Protein 9IOM (pdb70)

Nearest PDB structures (foldseek):
  1oxw-assembly1_B  TM=8.206E-01  e=5.385E-18  Solanum cardiophyllum
  4pka-assembly1_X  TM=7.981E-01  e=1.999E-18  Solanum cardiophyllum
  6aun-assembly1_A  TM=7.418E-01  e=3.191E-14  Cricetulus griseus
  5fqu-assembly1_A  TM=7.420E-01  e=8.353E-13  Pseudomonas aeruginosa PAO1
  5izr-assembly3_C  TM=4.561E-01  e=2.394E-02  Homo sapiens

Structure (mmCIF, N/CA/C/O backbone):
data_9IOM
#
_entry.id   9IOM
#
_cell.length_a   89.215
_cell.length_b   89.215
_cell.length_c   81.090
_cell.angle_alpha   90.00
_cell.angle_beta   90.00
_cell.angle_gamma   120.00
#
_symmetry.space_group_name_H-M   'P 32 2 1'
#
loop_
_entity.id
_entity.type
_entity.pdbx_description
1 polymer 'cUMP-AMP-activated phospholipase'
2 water water
#
loop_
_atom_site.group_PDB
_atom_site.id
_atom_site.type_symbol
_atom_site.label_atom_id
_atom_site.label_alt_id
_atom_site.label_comp_id
_atom_site.label_asym_id
_atom_site.label_entity_id
_atom_site.label_seq_id
_atom_site.pdbx_PDB_ins_code
_atom_site.Cartn_x
_atom_site.Cartn_y
_atom_site.Cartn_z
_atom_site.occupancy
_atom_site.B_iso_or_equiv
_atom_site.auth_seq_id
_atom_site.auth_comp_id
_atom_site.auth_asym_id
_atom_site.auth_atom_id
_atom_site.pdbx_PDB_model_num
ATOM 1 N N . SER A 1 8 ? -30.623 -6.527 12.735 1.00 59.08 8 SER A N 1
ATOM 2 C CA . SER A 1 8 ? -31.282 -7.565 11.947 1.00 53.81 8 SER A CA 1
ATOM 3 C C . SER A 1 8 ? -30.386 -8.789 11.785 1.00 53.71 8 SER A C 1
ATOM 4 O O . SER A 1 8 ? -29.250 -8.801 12.250 1.00 57.35 8 SER A O 1
ATOM 7 N N . SER A 1 9 ? -30.909 -9.812 11.110 1.00 51.95 9 SER A N 1
ATOM 8 C CA . SER A 1 9 ? -30.182 -11.054 10.889 1.00 50.74 9 SER A CA 1
ATOM 9 C C . SER A 1 9 ? -29.140 -10.957 9.777 1.00 50.58 9 SER A C 1
ATOM 10 O O . SER A 1 9 ? -28.282 -11.844 9.674 1.00 48.19 9 SER A O 1
ATOM 13 N N . LEU A 1 10 ? -29.179 -9.905 8.954 1.00 45.07 10 LEU A N 1
ATOM 14 C CA . LEU A 1 10 ? -28.316 -9.800 7.775 1.00 40.07 10 LEU A CA 1
ATOM 15 C C . LEU A 1 10 ? -27.015 -9.097 8.147 1.00 40.34 10 LEU A C 1
ATOM 16 O O . LEU A 1 10 ? -26.794 -7.922 7.852 1.00 41.02 10 LEU A O 1
ATOM 21 N N . LEU A 1 11 ? -26.120 -9.849 8.782 1.00 39.42 11 LEU A N 1
ATOM 22 C CA . LEU A 1 11 ? -24.890 -9.281 9.322 1.00 42.18 11 LEU A CA 1
ATOM 23 C C . LEU A 1 11 ? -23.656 -9.571 8.479 1.00 40.77 11 LEU A C 1
ATOM 24 O O . LEU A 1 11 ? -22.552 -9.182 8.869 1.00 36.75 11 LEU A O 1
ATOM 29 N N . THR A 1 12 ? -23.799 -10.248 7.346 1.00 36.26 12 THR A N 1
ATOM 30 C CA . THR A 1 12 ? -22.628 -10.555 6.541 1.00 34.01 12 THR A CA 1
ATOM 31 C C . THR A 1 12 ? -22.092 -9.292 5.882 1.00 39.74 12 THR A C 1
ATOM 32 O O . THR A 1 12 ? -22.857 -8.443 5.416 1.00 41.53 12 THR A O 1
ATOM 36 N N . GLU A 1 13 ? -20.767 -9.167 5.863 1.00 41.25 13 GLU A N 1
ATOM 37 C CA . GLU A 1 13 ? -20.079 -8.007 5.321 1.00 46.10 13 GLU A CA 1
ATOM 38 C C . GLU A 1 13 ? -19.212 -8.440 4.152 1.00 44.90 13 GLU A C 1
ATOM 39 O O . GLU A 1 13 ? -18.613 -9.519 4.182 1.00 46.93 13 GLU A O 1
ATOM 45 N N . TYR A 1 14 ? -19.142 -7.594 3.127 1.00 43.64 14 TYR A N 1
ATOM 46 C CA . TYR A 1 14 ? -18.348 -7.862 1.937 1.00 44.67 14 TYR A CA 1
ATOM 47 C C . TYR A 1 14 ? -17.318 -6.759 1.750 1.00 46.80 14 TYR A C 1
ATOM 48 O O . TYR A 1 14 ? -17.603 -5.579 1.987 1.00 48.20 14 TYR A O 1
ATOM 57 N N . GLY A 1 15 ? -16.114 -7.154 1.340 1.00 45.37 15 GLY A N 1
ATOM 58 C CA . GLY A 1 15 ? -15.103 -6.181 1.004 1.00 44.98 15 GLY A CA 1
ATOM 59 C C . GLY A 1 15 ? -15.384 -5.509 -0.322 1.00 49.35 15 GLY A C 1
ATOM 60 O O . GLY A 1 15 ? -16.145 -6.007 -1.154 1.00 47.10 15 GLY A O 1
ATOM 61 N N . ASN A 1 16 ? -14.758 -4.354 -0.514 1.00 49.74 16 ASN A N 1
ATOM 62 C CA . ASN A 1 16 ? -14.906 -3.619 -1.756 1.00 49.82 16 ASN A CA 1
ATOM 63 C C . ASN A 1 16 ? -13.980 -4.185 -2.823 1.00 51.96 16 ASN A C 1
ATOM 64 O O . ASN A 1 16 ? -12.897 -4.699 -2.529 1.00 51.44 16 ASN A O 1
ATOM 69 N N . ASP A 1 17 ? -14.425 -4.095 -4.074 1.00 47.69 17 ASP A N 1
ATOM 70 C CA . ASP A 1 17 ? -13.615 -4.470 -5.222 1.00 45.34 17 ASP A CA 1
ATOM 71 C C . ASP A 1 17 ? -13.930 -3.507 -6.359 1.00 46.76 17 ASP A C 1
ATOM 72 O O . ASP A 1 17 ? -14.697 -2.554 -6.195 1.00 45.47 17 ASP A O 1
ATOM 77 N N . ASN A 1 18 ? -13.333 -3.759 -7.522 1.00 45.64 18 ASN A N 1
ATOM 78 C CA . ASN A 1 18 ? -13.518 -2.907 -8.686 1.00 47.83 18 ASN A CA 1
ATOM 79 C C . ASN A 1 18 ? -14.656 -3.384 -9.581 1.00 45.05 18 ASN A C 1
ATOM 80 O O . ASN A 1 18 ? -14.734 -2.975 -10.744 1.00 46.85 18 ASN A O 1
ATOM 85 N N . ILE A 1 19 ? -15.531 -4.238 -9.066 1.00 43.63 19 ILE A N 1
ATOM 86 C CA . ILE A 1 19 ? -16.650 -4.773 -9.827 1.00 40.91 19 ILE A CA 1
ATOM 87 C C . ILE A 1 19 ? -17.886 -3.945 -9.511 1.00 41.55 19 ILE A C 1
ATOM 88 O O . ILE A 1 19 ? -18.179 -3.659 -8.341 1.00 40.98 19 ILE A O 1
ATOM 93 N N . CYS A 1 20 ? -18.600 -3.547 -10.553 1.00 35.05 20 CYS A N 1
ATOM 94 C CA . CYS A 1 20 ? -19.810 -2.752 -10.427 1.00 36.65 20 CYS A CA 1
ATOM 95 C C . CYS A 1 20 ? -20.996 -3.704 -10.543 1.00 33.30 20 CYS A C 1
ATOM 96 O O . CYS A 1 20 ? -21.235 -4.292 -11.606 1.00 35.51 20 CYS A O 1
ATOM 99 N N . ARG A 1 21 ? -21.719 -3.869 -9.448 1.00 29.33 21 ARG A N 1
ATOM 100 C CA . ARG A 1 21 ? -22.831 -4.804 -9.383 1.00 29.60 21 ARG A CA 1
ATOM 101 C C . ARG A 1 21 ? -24.123 -4.015 -9.565 1.00 30.49 21 ARG A C 1
ATOM 102 O O . ARG A 1 21 ? -24.407 -3.100 -8.780 1.00 30.35 21 ARG A O 1
ATOM 110 N N . VAL A 1 22 ? -24.899 -4.370 -10.596 1.00 26.20 22 VAL A N 1
ATOM 111 C CA . VAL A 1 22 ? -26.055 -3.587 -11.048 1.00 26.41 22 VAL A CA 1
ATOM 112 C C . VAL A 1 22 ? -27.307 -4.446 -10.949 1.00 26.64 22 VAL A C 1
ATOM 113 O O . VAL A 1 22 ? -27.318 -5.594 -11.409 1.00 26.22 22 VAL A O 1
ATOM 117 N N . LEU A 1 23 ? -28.378 -3.876 -10.395 1.00 22.85 23 LEU A N 1
ATOM 118 C CA . LEU A 1 23 ? -29.659 -4.551 -10.283 1.00 21.62 23 LEU A CA 1
ATOM 119 C C . LEU A 1 23 ? -30.672 -3.757 -11.096 1.00 26.57 23 LEU A C 1
ATOM 120 O O . LEU A 1 23 ? -30.726 -2.533 -10.974 1.00 25.82 23 LEU A O 1
ATOM 125 N N . ALA A 1 24 ? -31.436 -4.440 -11.950 1.00 24.32 24 ALA A N 1
ATOM 126 C CA . ALA A 1 24 ? -32.429 -3.782 -12.804 1.00 22.83 24 ALA A CA 1
ATOM 127 C C . ALA A 1 24 ? -33.766 -4.497 -12.680 1.00 24.50 24 ALA A C 1
ATOM 128 O O . ALA A 1 24 ? -33.868 -5.698 -12.978 1.00 22.91 24 ALA A O 1
ATOM 130 N N . LEU A 1 25 ? -34.798 -3.762 -12.257 1.00 20.67 25 LEU A N 1
ATOM 131 C CA . LEU A 1 25 ? -36.095 -4.341 -11.930 1.00 21.41 25 LEU A CA 1
ATOM 132 C C . LEU A 1 25 ? -37.147 -3.847 -12.914 1.00 21.88 25 LEU A C 1
ATOM 133 O O . LEU A 1 25 ? -37.369 -2.636 -13.044 1.00 21.95 25 LEU A O 1
ATOM 138 N N . ASP A 1 26 ? -37.783 -4.785 -13.607 1.00 22.50 26 ASP A N 1
ATOM 139 C CA . ASP A 1 26 ? -38.843 -4.469 -14.555 1.00 21.84 26 ASP A CA 1
ATOM 140 C C . ASP A 1 26 ? -40.103 -4.004 -13.833 1.00 21.17 26 ASP A C 1
ATOM 141 O O . ASP A 1 26 ? -40.375 -4.384 -12.690 1.00 22.93 26 ASP A O 1
ATOM 146 N N . GLY A 1 27 ? -40.923 -3.236 -14.546 1.00 21.55 27 GLY A N 1
ATOM 147 C CA . GLY A 1 27 ? -42.269 -2.982 -14.079 1.00 21.89 27 GLY A CA 1
ATOM 148 C C . GLY A 1 27 ? -43.215 -4.127 -14.414 1.00 22.49 27 GLY A C 1
ATOM 149 O O . GLY A 1 27 ? -42.941 -4.976 -15.272 1.00 23.86 27 GLY A O 1
ATOM 150 N N . GLY A 1 28 ? -44.340 -4.176 -13.708 1.00 22.15 28 GLY A N 1
ATOM 151 C CA . GLY A 1 28 ? -45.334 -5.185 -14.044 1.00 23.04 28 GLY A CA 1
ATOM 152 C C . GLY A 1 28 ? -46.575 -5.206 -13.179 1.00 23.61 28 GLY A C 1
ATOM 153 O O . GLY A 1 28 ? -47.033 -6.273 -12.763 1.00 23.17 28 GLY A O 1
ATOM 154 N N . GLY A 1 29 ? -47.162 -4.038 -12.921 1.00 22.32 29 GLY A N 1
ATOM 155 C CA . GLY A 1 29 ? -48.351 -4.065 -12.091 1.00 21.20 29 GLY A CA 1
ATOM 156 C C . GLY A 1 29 ? -48.016 -4.596 -10.712 1.00 20.69 29 GLY A C 1
ATOM 157 O O . GLY A 1 29 ? -46.942 -4.331 -10.169 1.00 25.15 29 GLY A O 1
ATOM 158 N N . ALA A 1 30 ? -48.937 -5.380 -10.143 1.00 21.53 30 ALA A N 1
ATOM 159 C CA . ALA A 1 30 ? -48.724 -5.993 -8.839 1.00 22.34 30 ALA A CA 1
ATOM 160 C C . ALA A 1 30 ? -47.975 -7.316 -8.937 1.00 25.56 30 ALA A C 1
ATOM 161 O O . ALA A 1 30 ? -47.848 -8.026 -7.935 1.00 27.41 30 ALA A O 1
ATOM 163 N N . LYS A 1 31 ? -47.457 -7.654 -10.112 1.00 22.12 31 LYS A N 1
ATOM 164 C CA . LYS A 1 31 ? -46.833 -8.961 -10.269 1.00 23.94 31 LYS A CA 1
ATOM 165 C C . LYS A 1 31 ? -45.402 -8.978 -9.761 1.00 25.18 31 LYS A C 1
ATOM 166 O O . LYS A 1 31 ? -44.723 -10.010 -9.865 1.00 25.93 31 LYS A O 1
ATOM 172 N N . GLY A 1 32 ? -44.942 -7.876 -9.170 1.00 24.56 32 GLY A N 1
ATOM 173 C CA . GLY A 1 32 ? -43.628 -7.812 -8.550 1.00 24.13 32 GLY A CA 1
ATOM 174 C C . GLY A 1 32 ? -43.475 -8.711 -7.335 1.00 22.54 32 GLY A C 1
ATOM 175 O O . GLY A 1 32 ? -42.377 -8.768 -6.778 1.00 23.64 32 GLY A O 1
ATOM 176 N N . PHE A 1 33 ? -44.547 -9.382 -6.901 1.00 24.80 33 PHE A N 1
ATOM 177 C CA . PHE A 1 33 ? -44.394 -10.468 -5.938 1.00 25.67 33 PHE A CA 1
ATOM 178 C C . PHE A 1 33 ? -43.404 -11.503 -6.457 1.00 24.16 33 PHE A C 1
ATOM 179 O O . PHE A 1 33 ? -42.606 -12.054 -5.688 1.00 23.71 33 PHE A O 1
ATOM 187 N N . TYR A 1 34 ? -43.411 -11.747 -7.770 1.00 23.48 34 TYR A N 1
ATOM 188 C CA . TYR A 1 34 ? -42.370 -12.596 -8.360 1.00 24.31 34 TYR A CA 1
ATOM 189 C C . TYR A 1 34 ? -40.985 -11.998 -8.133 1.00 24.12 34 TYR A C 1
ATOM 190 O O . TYR A 1 34 ? -40.069 -12.672 -7.641 1.00 23.56 34 TYR A O 1
ATOM 199 N N . THR A 1 35 ? -40.813 -10.717 -8.478 1.00 21.03 35 THR A N 1
ATOM 200 C CA . THR A 1 35 ? -39.548 -10.035 -8.275 1.00 20.73 35 THR A CA 1
ATOM 201 C C . THR A 1 35 ? -39.088 -10.177 -6.834 1.00 23.83 35 THR A C 1
ATOM 202 O O . THR A 1 35 ? -37.913 -10.448 -6.569 1.00 22.95 35 THR A O 1
ATOM 206 N N . LEU A 1 36 ? -40.017 -10.007 -5.894 1.00 22.53 36 LEU A N 1
ATOM 207 C CA . LEU A 1 36 ? -39.659 -10.046 -4.481 1.00 23.77 36 LEU A CA 1
ATOM 208 C C . LEU A 1 36 ? -39.232 -11.442 -4.056 1.00 22.90 36 LEU A C 1
ATOM 209 O O . LEU A 1 36 ? -38.366 -11.575 -3.188 1.00 25.13 36 LEU A O 1
ATOM 214 N N . GLY A 1 37 ? -39.817 -12.471 -4.666 1.00 23.52 37 GLY A N 1
ATOM 215 C CA . GLY A 1 37 ? -39.390 -13.839 -4.381 1.00 26.35 37 GLY A CA 1
ATOM 216 C C . GLY A 1 37 ? -37.960 -14.106 -4.812 1.00 25.78 37 GLY A C 1
ATOM 217 O O . GLY A 1 37 ? -37.182 -14.736 -4.082 1.00 25.75 37 GLY A O 1
ATOM 218 N N . VAL A 1 38 ? -37.581 -13.609 -5.994 1.00 23.61 38 VAL A N 1
ATOM 219 C CA . VAL A 1 38 ? -36.190 -13.680 -6.433 1.00 23.31 38 VAL A CA 1
ATOM 220 C C . VAL A 1 38 ? -35.288 -12.884 -5.498 1.00 25.81 38 VAL A C 1
ATOM 221 O O . VAL A 1 38 ? -34.204 -13.334 -5.106 1.00 24.77 38 VAL A O 1
ATOM 225 N N . LEU A 1 39 ? -35.700 -11.662 -5.161 1.00 22.71 39 LEU A N 1
ATOM 226 C CA . LEU A 1 39 ? -34.838 -10.801 -4.367 1.00 23.04 39 LEU A CA 1
ATOM 227 C C . LEU A 1 39 ? -34.646 -11.334 -2.953 1.00 21.27 39 LEU A C 1
ATOM 228 O O . LEU A 1 39 ? -33.560 -11.172 -2.381 1.00 26.91 39 LEU A O 1
ATOM 233 N N . LYS A 1 40 ? -35.686 -11.947 -2.380 1.00 23.95 40 LYS A N 1
ATOM 234 C CA . LYS A 1 40 ? -35.576 -12.499 -1.031 1.00 23.82 40 LYS A CA 1
ATOM 235 C C . LYS A 1 40 ? -34.505 -13.586 -0.988 1.00 27.21 40 LYS A C 1
ATOM 236 O O . LYS A 1 40 ? -33.691 -13.637 -0.057 1.00 28.31 40 LYS A O 1
ATOM 242 N N . GLU A 1 41 ? -34.439 -14.418 -2.028 1.00 27.51 41 GLU A N 1
ATOM 243 C CA . GLU A 1 41 ? -33.407 -15.453 -2.074 1.00 27.75 41 GLU A CA 1
ATOM 244 C C . GLU A 1 41 ? -32.011 -14.877 -2.299 1.00 27.41 41 GLU A C 1
ATOM 245 O O . GLU A 1 41 ? -31.027 -15.404 -1.757 1.00 28.49 41 GLU A O 1
ATOM 251 N N . ILE A 1 42 ? -31.884 -13.814 -3.100 1.00 25.85 42 ILE A N 1
ATOM 252 C CA . ILE A 1 42 ? -30.580 -13.198 -3.296 1.00 24.43 42 ILE A CA 1
ATOM 253 C C . ILE A 1 42 ? -30.098 -12.568 -1.998 1.00 27.14 42 ILE A C 1
ATOM 254 O O . ILE A 1 42 ? -28.923 -12.682 -1.631 1.00 28.05 42 ILE A O 1
ATOM 259 N N . GLU A 1 43 ? -31.004 -11.897 -1.286 1.00 25.50 43 GLU A N 1
ATOM 260 C CA . GLU A 1 43 ? -30.653 -11.291 -0.007 1.00 26.36 43 GLU A CA 1
ATOM 261 C C . GLU A 1 43 ? -30.201 -12.350 0.990 1.00 29.29 43 GLU A C 1
ATOM 262 O O . GLU A 1 43 ? -29.159 -12.203 1.635 1.00 30.43 43 GLU A O 1
ATOM 268 N N . ALA A 1 44 ? -30.980 -13.430 1.121 1.00 30.77 44 ALA A N 1
ATOM 269 C CA . ALA A 1 44 ? -30.649 -14.487 2.076 1.00 30.01 44 ALA A CA 1
ATOM 270 C C . ALA A 1 44 ? -29.372 -15.208 1.678 1.00 33.89 44 ALA A C 1
ATOM 271 O O . ALA A 1 44 ? -28.566 -15.579 2.543 1.00 31.45 44 ALA A O 1
ATOM 273 N N . MET A 1 45 ? -29.157 -15.399 0.374 1.00 30.74 45 MET A N 1
ATOM 274 C CA . MET A 1 45 ? -27.888 -15.950 -0.084 1.00 31.70 45 MET A CA 1
ATOM 275 C C . MET A 1 45 ? -26.718 -15.088 0.374 1.00 37.51 45 MET A C 1
ATOM 276 O O . MET A 1 45 ? -25.711 -15.606 0.870 1.00 36.65 45 MET A O 1
ATOM 281 N N . LEU A 1 46 ? -26.845 -13.760 0.244 1.00 32.53 46 LEU A N 1
ATOM 282 C CA . LEU A 1 46 ? -25.729 -12.867 0.534 1.00 33.76 46 LEU A CA 1
ATOM 283 C C . LEU A 1 46 ? -25.554 -12.624 2.027 1.00 30.64 46 LEU A C 1
ATOM 284 O O . LEU A 1 46 ? -24.437 -12.350 2.478 1.00 34.15 46 LEU A O 1
ATOM 289 N N . GLY A 1 47 ? -26.641 -12.675 2.788 1.00 31.88 47 GLY A N 1
ATOM 290 C CA . GLY A 1 47 ? -26.583 -12.374 4.204 1.00 32.87 47 GLY A CA 1
ATOM 291 C C . GLY A 1 47 ? -26.445 -10.898 4.538 1.00 36.20 47 GLY A C 1
ATOM 292 O O . GLY 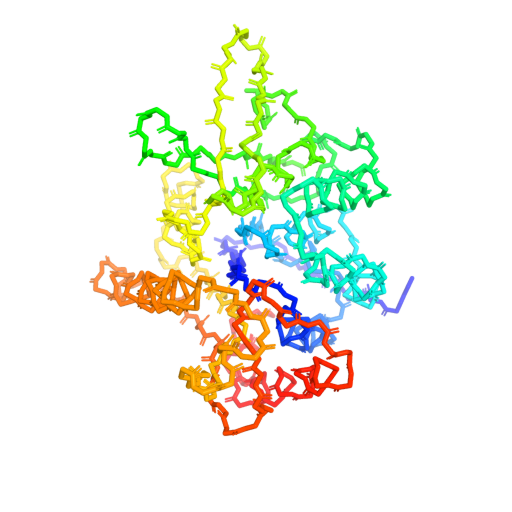A 1 47 ? -26.094 -10.559 5.678 1.00 34.45 47 GLY A O 1
ATOM 293 N N . CYS A 1 48 ? -26.738 -10.000 3.601 1.00 31.40 48 CYS A N 1
ATOM 294 C CA . CYS A 1 48 ? -26.693 -8.568 3.859 1.00 32.19 48 CYS A CA 1
ATOM 295 C C . CYS A 1 48 ? -27.836 -7.894 3.121 1.00 34.07 48 CYS A C 1
ATOM 296 O O . CYS A 1 48 ? -28.350 -8.436 2.136 1.00 29.87 48 CYS A O 1
ATOM 299 N N . PRO A 1 49 ? -28.271 -6.715 3.579 1.00 31.70 49 PRO A N 1
ATOM 300 C CA . PRO A 1 49 ? -29.224 -5.926 2.775 1.00 31.16 49 PRO A CA 1
ATOM 301 C C . PRO A 1 49 ? -28.664 -5.667 1.387 1.00 26.55 49 PRO A C 1
ATOM 302 O O . PRO A 1 49 ? -27.457 -5.515 1.206 1.00 28.38 49 PRO A O 1
ATOM 306 N N . LEU A 1 50 ? -29.560 -5.613 0.394 1.00 30.74 50 LEU A N 1
ATOM 307 C CA . LEU A 1 50 ? -29.094 -5.552 -0.987 1.00 30.72 50 LEU A CA 1
ATOM 308 C C . LEU A 1 50 ? -28.257 -4.305 -1.259 1.00 27.65 50 LEU A C 1
ATOM 309 O O . LEU A 1 50 ? -27.334 -4.346 -2.082 1.00 27.68 50 LEU A O 1
ATOM 314 N N . TYR A 1 51 ? -28.532 -3.188 -0.568 1.00 29.21 51 TYR A N 1
ATOM 315 C CA . TYR A 1 51 ? -27.720 -1.999 -0.796 1.00 28.57 51 TYR A CA 1
ATOM 316 C C . TYR A 1 51 ? -26.269 -2.182 -0.358 1.00 29.91 51 TYR A C 1
ATOM 317 O O . TYR A 1 51 ? -25.403 -1.405 -0.781 1.00 32.16 51 TYR A O 1
ATOM 326 N N . LYS A 1 52 ? -25.976 -3.193 0.458 1.00 32.20 52 LYS A N 1
ATOM 327 C CA . LYS A 1 52 ? -24.597 -3.408 0.873 1.00 31.84 52 LYS A CA 1
ATOM 328 C C . LYS A 1 52 ? -23.789 -4.203 -0.147 1.00 36.60 52 LYS A C 1
ATOM 329 O O . LYS A 1 52 ? -22.559 -4.268 -0.021 1.00 37.24 52 LYS A O 1
ATOM 335 N N . ARG A 1 53 ? -24.437 -4.787 -1.160 1.00 30.03 53 ARG A N 1
ATOM 336 C CA . ARG A 1 53 ? -23.734 -5.536 -2.195 1.00 30.99 53 ARG A CA 1
ATOM 337 C C . ARG A 1 53 ? -23.846 -4.906 -3.573 1.00 31.44 53 ARG A C 1
ATOM 338 O O . ARG A 1 53 ? -22.884 -4.949 -4.342 1.00 30.51 53 ARG A O 1
ATOM 346 N N . PHE A 1 54 ? -24.987 -4.311 -3.909 1.00 28.75 54 PHE A N 1
ATOM 347 C CA . PHE A 1 54 ? -25.159 -3.704 -5.221 1.00 30.13 54 PHE A CA 1
ATOM 348 C C . PHE A 1 54 ? -24.759 -2.239 -5.196 1.00 30.26 54 PHE A C 1
ATOM 349 O O . PHE A 1 54 ? -25.054 -1.518 -4.237 1.00 31.04 54 PHE A O 1
ATOM 357 N N . ASP A 1 55 ? -24.096 -1.805 -6.271 1.00 27.83 55 ASP A N 1
ATOM 358 C CA . ASP A 1 55 ? -23.707 -0.409 -6.428 1.00 30.42 55 ASP A CA 1
ATOM 359 C C . ASP A 1 55 ? -24.842 0.448 -6.970 1.00 32.06 55 ASP A C 1
ATOM 360 O O . ASP A 1 55 ? -24.905 1.647 -6.680 1.00 31.86 55 ASP A O 1
ATOM 365 N N . LEU A 1 56 ? -25.732 -0.149 -7.757 1.00 28.10 56 LEU A N 1
ATOM 366 C CA . LEU A 1 56 ? -26.685 0.602 -8.564 1.00 27.58 56 LEU A CA 1
ATOM 367 C C . LEU A 1 56 ? -27.949 -0.229 -8.723 1.00 28.60 56 LEU A C 1
ATOM 368 O O . LEU A 1 56 ? -27.860 -1.431 -9.001 1.00 28.43 56 LEU A O 1
ATOM 373 N N . VAL A 1 57 ? -29.120 0.395 -8.536 1.00 26.78 57 VAL A N 1
ATOM 374 C CA . VAL A 1 57 ? -30.392 -0.258 -8.831 1.00 23.47 57 VAL A CA 1
ATOM 375 C C . VAL A 1 57 ? -31.227 0.669 -9.712 1.00 25.85 57 VAL A C 1
ATOM 376 O O . VAL A 1 57 ? -31.341 1.867 -9.435 1.00 26.36 57 VAL A O 1
ATOM 380 N N . PHE A 1 58 ? -31.766 0.119 -10.793 1.00 22.03 58 PHE A N 1
ATOM 381 C CA . PHE A 1 58 ? -32.732 0.805 -11.645 1.00 23.56 58 PHE A CA 1
ATOM 382 C C . PHE A 1 58 ? -34.081 0.114 -11.526 1.00 22.89 58 PHE A C 1
ATOM 383 O O . PHE A 1 58 ? -34.160 -1.110 -11.378 1.00 25.20 58 PHE A O 1
ATOM 391 N N . GLY A 1 59 ? -35.152 0.893 -11.624 1.00 21.71 59 GLY A N 1
ATOM 392 C CA . GLY A 1 59 ? -36.483 0.323 -11.631 1.00 21.43 59 GLY A CA 1
ATOM 393 C C . GLY A 1 59 ? -37.411 1.192 -12.442 1.00 23.00 59 GLY A C 1
ATOM 394 O O . GLY A 1 59 ? -37.184 2.396 -12.594 1.00 23.59 59 GLY A O 1
ATOM 395 N N . THR A 1 60 ? -38.446 0.563 -12.990 1.00 21.23 60 THR A N 1
ATOM 396 C CA . THR A 1 60 ? -39.478 1.226 -13.775 1.00 21.45 60 THR A CA 1
ATOM 397 C C . THR A 1 60 ? -40.857 0.832 -13.263 1.00 22.13 60 THR A C 1
ATOM 398 O O . THR A 1 60 ? -41.110 -0.340 -12.973 1.00 21.22 60 THR A O 1
ATOM 402 N N . SER A 1 61 ? -41.759 1.814 -13.174 1.00 20.85 61 SER A N 1
ATOM 403 C CA . SER A 1 61 ? -43.161 1.589 -12.763 1.00 20.68 61 SER A CA 1
ATOM 404 C C . SER A 1 61 ? -43.135 0.879 -11.410 1.00 22.13 61 SER A C 1
ATOM 405 O O . SER A 1 61 ? -42.406 1.319 -10.515 1.00 23.75 61 SER A O 1
ATOM 408 N N . THR A 1 62 ? -43.883 -0.207 -11.211 1.00 22.33 62 THR A N 1
ATOM 409 C CA . THR A 1 62 ? -43.911 -0.775 -9.862 1.00 21.61 62 THR A CA 1
ATOM 410 C C . THR A 1 62 ? -42.567 -1.385 -9.476 1.00 22.52 62 THR A C 1
ATOM 411 O O . THR A 1 62 ? -42.269 -1.501 -8.277 1.00 22.77 62 THR A O 1
ATOM 415 N N . GLY A 1 63 ? -41.711 -1.683 -10.453 1.00 20.26 63 GLY A N 1
ATOM 416 C CA . GLY A 1 63 ? -40.331 -2.017 -10.130 1.00 21.14 63 GLY A CA 1
ATOM 417 C C . GLY A 1 63 ? -39.548 -0.864 -9.523 1.00 21.97 63 GLY A C 1
ATOM 418 O O . GLY A 1 63 ? -38.562 -1.101 -8.813 1.00 22.77 63 GLY A O 1
ATOM 419 N N . ALA A 1 64 ? -39.962 0.386 -9.803 1.00 21.56 64 ALA A N 1
ATOM 420 C CA . ALA A 1 64 ? -39.342 1.557 -9.188 1.00 22.71 64 ALA A CA 1
ATOM 421 C C . ALA A 1 64 ? -39.690 1.661 -7.709 1.00 21.95 64 ALA A C 1
ATOM 422 O O . ALA A 1 64 ? -38.902 2.214 -6.925 1.00 23.20 64 ALA A O 1
ATOM 424 N N . ILE A 1 65 ? -40.860 1.157 -7.317 1.00 22.10 65 ILE A N 1
ATOM 425 C CA . ILE A 1 65 ? -41.208 1.086 -5.895 1.00 22.87 65 ILE A CA 1
ATOM 426 C C . ILE A 1 65 ? -40.187 0.227 -5.169 1.00 24.88 65 ILE A C 1
ATOM 427 O O . ILE A 1 65 ? -39.626 0.611 -4.132 1.00 24.64 65 ILE A O 1
ATOM 432 N N . ILE A 1 66 ? -39.919 -0.952 -5.723 1.00 23.43 66 ILE A N 1
ATOM 433 C CA . ILE A 1 66 ? -38.963 -1.865 -5.104 1.00 22.17 66 ILE A CA 1
ATOM 434 C C . ILE A 1 66 ? -37.555 -1.289 -5.144 1.00 21.92 66 ILE A C 1
ATOM 435 O O . ILE A 1 66 ? -36.823 -1.337 -4.149 1.00 23.98 66 ILE A O 1
ATOM 440 N N . ALA A 1 67 ? -37.138 -0.758 -6.299 1.00 21.70 67 ALA A N 1
ATOM 441 C CA . ALA A 1 67 ? -35.809 -0.174 -6.416 1.00 22.78 67 ALA A CA 1
ATOM 442 C C . ALA A 1 67 ? -35.590 0.922 -5.373 1.00 24.47 67 ALA A C 1
ATOM 443 O O . ALA A 1 67 ? -34.533 0.984 -4.734 1.00 23.32 67 ALA A O 1
ATOM 445 N N . ALA A 1 68 ? -36.577 1.811 -5.214 1.00 23.24 68 ALA A N 1
ATOM 446 C CA . ALA A 1 68 ? -36.411 2.923 -4.284 1.00 24.39 68 ALA A CA 1
ATOM 447 C C . ALA A 1 68 ? -36.261 2.425 -2.854 1.00 23.78 68 ALA A C 1
ATOM 448 O O . ALA A 1 68 ? -35.420 2.935 -2.098 1.00 26.33 68 ALA A O 1
ATOM 450 N N . LEU A 1 69 ? -37.075 1.440 -2.462 1.00 24.30 69 LEU A N 1
ATOM 451 C CA . LEU A 1 69 ? -36.985 0.913 -1.107 1.00 25.40 69 LEU A CA 1
ATOM 452 C C . LEU A 1 69 ? -35.653 0.211 -0.890 1.00 27.42 69 LEU A C 1
ATOM 453 O O . LEU A 1 69 ? -35.033 0.362 0.173 1.00 26.79 69 LEU A O 1
ATOM 458 N N . ILE A 1 70 ? -35.159 -0.508 -1.907 1.00 26.44 70 ILE A N 1
ATOM 459 C CA . ILE A 1 70 ? -33.829 -1.104 -1.800 1.00 25.94 70 ILE A CA 1
ATOM 460 C C . ILE A 1 70 ? -32.785 -0.027 -1.553 1.00 29.34 70 ILE A C 1
ATOM 461 O O . ILE A 1 70 ? -31.922 -0.163 -0.674 1.00 28.25 70 ILE A O 1
ATOM 466 N N . ALA A 1 71 ? -32.851 1.068 -2.321 1.00 24.33 71 ALA A N 1
ATOM 467 C CA . ALA A 1 71 ? -31.820 2.095 -2.235 1.00 24.83 71 ALA A CA 1
ATOM 468 C C . ALA A 1 71 ? -31.911 2.885 -0.937 1.00 25.77 71 ALA A C 1
ATOM 469 O O . ALA A 1 71 ? -30.911 3.474 -0.518 1.00 30.25 71 ALA A O 1
ATOM 471 N N . LEU A 1 72 ? -33.076 2.905 -0.303 1.00 25.47 72 LEU A N 1
ATOM 472 C CA . LEU A 1 72 ? -33.223 3.514 1.013 1.00 27.75 72 LEU A CA 1
ATOM 473 C C . LEU A 1 72 ? -32.784 2.581 2.135 1.00 32.21 72 LEU A C 1
ATOM 474 O O . LEU A 1 72 ? -32.834 2.980 3.304 1.00 33.63 72 LEU A O 1
ATOM 479 N N . GLY A 1 73 ? -32.367 1.353 1.814 1.00 29.04 73 GLY A N 1
ATOM 480 C CA . GLY A 1 73 ? -31.832 0.427 2.798 1.00 28.23 73 GLY A CA 1
ATOM 481 C C . GLY A 1 73 ? -32.789 -0.600 3.370 1.00 31.78 73 GLY A C 1
ATOM 482 O O . GLY A 1 73 ? -32.441 -1.251 4.361 1.00 33.14 73 GLY A O 1
ATOM 483 N N . TYR A 1 74 ? -33.973 -0.774 2.786 1.00 27.03 74 TYR A N 1
ATOM 484 C CA . TYR A 1 74 ? -34.940 -1.737 3.295 1.00 27.90 74 TYR A CA 1
ATOM 485 C C . TYR A 1 74 ? -34.519 -3.176 3.002 1.00 29.15 74 TYR A C 1
ATOM 486 O O . TYR A 1 74 ? -33.859 -3.466 1.999 1.00 30.09 74 TYR A O 1
ATOM 495 N N . GLU A 1 75 ? -34.918 -4.082 3.889 1.00 30.49 75 GLU A N 1
ATOM 496 C CA . GLU A 1 75 ? -34.769 -5.510 3.649 1.00 31.72 75 GLU A CA 1
ATOM 497 C C . GLU A 1 75 ? -36.003 -6.042 2.923 1.00 28.98 75 GLU A C 1
ATOM 498 O O . GLU A 1 75 ? -37.091 -5.471 2.993 1.00 26.09 75 GLU A O 1
ATOM 504 N N . VAL A 1 76 ? -35.821 -7.153 2.202 1.00 28.97 76 VAL A N 1
ATOM 505 C CA . VAL A 1 76 ? -36.848 -7.576 1.255 1.00 25.62 76 VAL A CA 1
ATOM 506 C C . VAL A 1 76 ? -38.160 -7.926 1.954 1.00 26.44 76 VAL A C 1
ATOM 507 O O . VAL A 1 76 ? -39.241 -7.667 1.416 1.00 27.77 76 VAL A O 1
ATOM 511 N N . ASP A 1 77 ? -38.104 -8.505 3.161 1.00 28.38 77 ASP A N 1
ATOM 512 C CA . ASP A 1 77 ? -39.347 -8.779 3.875 1.00 30.35 77 ASP A CA 1
ATOM 513 C C . ASP A 1 77 ? -40.097 -7.490 4.189 1.00 27.10 77 ASP A C 1
ATOM 514 O O . ASP A 1 77 ? -41.333 -7.462 4.156 1.00 28.77 77 ASP A O 1
ATOM 519 N N . GLN A 1 78 ? -39.366 -6.418 4.492 1.00 29.67 78 GLN A N 1
ATOM 520 C CA . GLN A 1 78 ? -40.005 -5.126 4.742 1.00 29.55 78 GLN A CA 1
ATOM 521 C C . GLN A 1 78 ? -40.621 -4.569 3.470 1.00 29.43 78 GLN A C 1
ATOM 522 O O . GLN A 1 78 ? -41.741 -4.043 3.489 1.00 29.13 78 GLN A O 1
ATOM 528 N N . ILE A 1 79 ? -39.889 -4.666 2.357 1.00 27.05 79 ILE A N 1
ATOM 529 C CA . ILE A 1 79 ? -40.430 -4.252 1.066 1.00 27.39 79 ILE A CA 1
ATOM 530 C C . ILE A 1 79 ? -41.694 -5.039 0.741 1.00 27.57 79 ILE A C 1
ATOM 531 O O . ILE A 1 79 ? -42.691 -4.474 0.279 1.00 27.34 79 ILE A O 1
ATOM 536 N N . HIS A 1 80 ? -41.670 -6.362 0.969 1.00 25.64 80 HIS A N 1
ATOM 537 C CA . HIS A 1 80 ? -42.843 -7.185 0.703 1.00 26.43 80 HIS A CA 1
ATOM 538 C C . HIS A 1 80 ? -44.055 -6.708 1.493 1.00 29.92 80 HIS A C 1
ATOM 539 O O . HIS A 1 80 ? -45.173 -6.677 0.969 1.00 26.54 80 HIS A O 1
ATOM 546 N N . ALA A 1 81 ? -43.858 -6.353 2.767 1.00 28.44 81 ALA A N 1
ATOM 547 C CA . ALA A 1 81 ? -44.980 -5.877 3.568 1.00 28.30 81 ALA A CA 1
ATOM 548 C C . ALA A 1 81 ? -45.553 -4.593 2.988 1.00 26.79 81 ALA A C 1
ATOM 549 O O . ALA A 1 81 ? -46.776 -4.454 2.854 1.00 31.73 81 ALA A O 1
ATOM 551 N N . LEU A 1 82 ? -44.680 -3.660 2.602 1.00 26.40 82 LEU A N 1
ATOM 552 C CA . LEU A 1 82 ? -45.143 -2.406 2.012 1.00 27.16 82 LEU A CA 1
ATOM 553 C C . LEU A 1 82 ? -45.817 -2.646 0.673 1.00 28.89 82 LEU A C 1
ATOM 554 O O . LEU A 1 82 ? -46.874 -2.072 0.382 1.00 27.55 82 LEU A O 1
ATOM 559 N N . TYR A 1 83 ? -45.229 -3.514 -0.148 1.00 26.40 83 TYR A N 1
ATOM 560 C CA . TYR A 1 83 ? -45.803 -3.820 -1.455 1.00 24.86 83 TYR A CA 1
ATOM 561 C C . TYR A 1 83 ? -47.192 -4.440 -1.314 1.00 27.48 83 TYR A C 1
ATOM 562 O O . TYR A 1 83 ? -48.137 -4.030 -1.993 1.00 27.84 83 TYR A O 1
ATOM 571 N N . THR A 1 84 ? -47.340 -5.418 -0.409 1.00 27.22 84 THR A N 1
ATOM 572 C CA . THR A 1 84 ? -48.630 -6.076 -0.220 1.00 29.63 84 THR A CA 1
ATOM 573 C C . THR A 1 84 ? -49.702 -5.092 0.232 1.00 31.28 84 THR A C 1
ATOM 574 O O . THR A 1 84 ? -50.868 -5.206 -0.173 1.00 29.46 84 THR A O 1
ATOM 578 N N . GLU A 1 85 ? -49.337 -4.135 1.085 1.00 30.29 85 GLU A N 1
ATOM 579 C CA . GLU A 1 85 ? -50.367 -3.262 1.635 1.00 32.50 85 GLU A CA 1
ATOM 580 C C . GLU A 1 85 ? -50.727 -2.095 0.724 1.00 34.20 85 GLU A C 1
ATOM 581 O O . GLU A 1 85 ? -51.698 -1.394 1.017 1.00 34.71 85 GLU A O 1
ATOM 587 N N . HIS A 1 86 ? -50.013 -1.885 -0.381 1.00 30.62 86 HIS A N 1
ATOM 588 C CA . HIS A 1 86 ? -50.316 -0.704 -1.188 1.00 28.63 86 HIS A CA 1
ATOM 589 C C . HIS A 1 86 ? -50.517 -0.997 -2.664 1.00 28.66 86 HIS A C 1
ATOM 590 O O . HIS A 1 86 ? -51.373 -0.379 -3.291 1.00 29.23 86 HIS A O 1
ATOM 597 N N . VAL A 1 87 ? -49.740 -1.904 -3.245 1.00 28.37 87 VAL A N 1
ATOM 598 C CA . VAL A 1 87 ? -49.747 -2.032 -4.701 1.00 26.46 87 VAL A CA 1
ATOM 599 C C . VAL A 1 87 ? -51.020 -2.726 -5.194 1.00 26.01 87 VAL A C 1
ATOM 600 O O . VAL A 1 87 ? -51.651 -2.223 -6.136 1.00 25.23 87 VAL A O 1
ATOM 604 N N . PRO A 1 88 ? -51.455 -3.861 -4.623 1.00 26.41 88 PRO A N 1
ATOM 605 C CA . PRO A 1 88 ? -52.723 -4.442 -5.091 1.00 27.53 88 PRO A CA 1
ATOM 606 C C . PRO A 1 88 ? -53.898 -3.480 -5.000 1.00 28.48 88 PRO A C 1
ATOM 607 O O . PRO A 1 88 ? -54.770 -3.502 -5.876 1.00 27.63 88 PRO A O 1
ATOM 611 N N . ARG A 1 89 ? -53.938 -2.610 -3.986 1.00 29.29 89 ARG A N 1
ATOM 612 C CA . ARG A 1 89 ? -55.042 -1.657 -3.899 1.00 30.86 89 ARG A CA 1
ATOM 613 C C . ARG A 1 89 ? -55.053 -0.713 -5.095 1.00 28.90 89 ARG A C 1
ATOM 614 O O . ARG A 1 89 ? -56.122 -0.386 -5.628 1.00 31.39 89 ARG A O 1
ATOM 622 N N . VAL A 1 90 ? -53.874 -0.272 -5.542 1.00 27.76 90 VAL A N 1
ATOM 623 C CA . VAL A 1 90 ? -53.814 0.565 -6.743 1.00 29.43 90 VAL A CA 1
ATOM 624 C C . VAL A 1 90 ? -54.398 -0.181 -7.932 1.00 29.74 90 VAL A C 1
ATOM 625 O O . VAL A 1 90 ? -55.290 0.318 -8.629 1.00 27.38 90 VAL A O 1
ATOM 629 N N . MET A 1 91 ? -53.922 -1.406 -8.166 1.00 26.70 91 MET A N 1
ATOM 630 C CA . MET A 1 91 ? -54.375 -2.136 -9.340 1.00 27.19 91 MET A CA 1
ATOM 631 C C . MET A 1 91 ? -55.849 -2.517 -9.253 1.00 25.30 91 MET A C 1
ATOM 632 O O . MET A 1 91 ? -56.476 -2.725 -10.293 1.00 27.69 91 MET A O 1
ATOM 637 N N . SER A 1 92 ? -56.424 -2.568 -8.041 1.00 26.69 92 SER A N 1
ATOM 638 C CA . SER A 1 92 ? -57.840 -2.877 -7.881 1.00 28.64 92 SER A CA 1
ATOM 639 C C . SER A 1 92 ? -58.744 -1.726 -8.325 1.00 27.19 92 SER A C 1
ATOM 640 O O . SER A 1 92 ? -59.942 -1.942 -8.544 1.00 28.69 92 SER A O 1
ATOM 643 N N . SER A 1 93 ? -58.194 -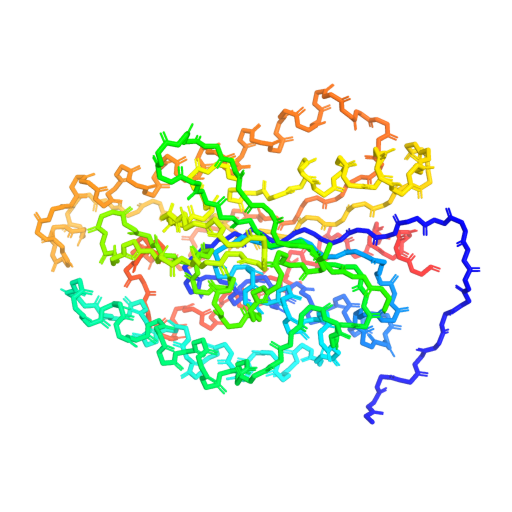0.526 -8.481 1.00 27.96 93 SER A N 1
ATOM 644 C CA . SER A 1 93 ? -58.982 0.629 -8.898 1.00 28.63 93 SER A CA 1
ATOM 645 C C . SER A 1 93 ? -59.528 0.441 -10.309 1.00 31.03 93 SER A C 1
ATOM 646 O O . SER A 1 93 ? -58.893 -0.172 -11.175 1.00 29.77 93 SER A O 1
ATOM 649 N N . ARG A 1 94 ? -60.721 0.997 -10.548 1.00 29.91 94 ARG A N 1
ATOM 650 C CA . ARG A 1 94 ? -61.375 0.838 -11.842 1.00 31.88 94 ARG A CA 1
ATOM 651 C C . ARG A 1 94 ? -61.839 2.166 -12.430 1.00 33.13 94 ARG A C 1
ATOM 652 O O . ARG A 1 94 ? -62.747 2.183 -13.266 1.00 35.95 94 ARG A O 1
ATOM 660 N N . SER A 1 95 ? -61.219 3.268 -12.032 1.00 32.33 95 SER A N 1
ATOM 661 C CA . SER A 1 95 ? -61.501 4.563 -12.624 1.00 32.42 95 SER A CA 1
ATOM 662 C C . SER A 1 95 ? -60.207 5.359 -12.636 1.00 31.58 95 SER A C 1
ATOM 663 O O . SER A 1 95 ? -59.303 5.101 -11.837 1.00 31.90 95 SER A O 1
ATOM 666 N N . ALA A 1 96 ? -60.109 6.317 -13.564 1.00 34.34 96 ALA A N 1
ATOM 667 C CA . ALA A 1 96 ? -58.919 7.164 -13.609 1.00 34.29 96 ALA A CA 1
ATOM 668 C C . ALA A 1 96 ? -58.748 7.940 -12.310 1.00 34.68 96 ALA A C 1
ATOM 669 O O . ALA A 1 96 ? -57.635 8.043 -11.783 1.00 31.39 96 ALA A O 1
ATOM 671 N N . ALA A 1 97 ? -59.841 8.469 -11.761 1.00 34.25 97 ALA A N 1
ATOM 672 C CA . ALA A 1 97 ? -59.753 9.179 -10.491 1.00 32.96 97 ALA A CA 1
ATOM 673 C C . ALA A 1 97 ? -59.281 8.252 -9.379 1.00 31.07 97 ALA A C 1
ATOM 674 O O . ALA A 1 97 ? -58.405 8.613 -8.585 1.00 33.09 97 ALA A O 1
ATOM 676 N N . ALA A 1 98 ? -59.838 7.038 -9.318 1.00 30.42 98 ALA A N 1
ATOM 677 C CA . ALA A 1 98 ? -59.482 6.131 -8.232 1.00 29.33 98 ALA A CA 1
ATOM 678 C C . ALA A 1 98 ? -58.044 5.647 -8.376 1.00 26.80 98 ALA A C 1
ATOM 679 O O . ALA A 1 98 ? -57.294 5.618 -7.392 1.00 27.74 98 ALA A O 1
ATOM 681 N N . ARG A 1 99 ? -57.646 5.277 -9.594 1.00 28.76 99 ARG A N 1
ATOM 682 C CA . ARG A 1 99 ? -56.266 4.853 -9.838 1.00 25.12 99 ARG A CA 1
ATOM 683 C C . ARG A 1 99 ? -55.282 5.946 -9.459 1.00 26.67 99 ARG A C 1
ATOM 684 O O . ARG A 1 99 ? -54.273 5.690 -8.792 1.00 26.17 99 ARG A O 1
ATOM 692 N N . THR A 1 100 ? -55.560 7.181 -9.890 1.00 24.61 100 THR A N 1
ATOM 693 C CA . THR A 1 100 ? -54.638 8.280 -9.647 1.00 26.72 100 THR A CA 1
ATOM 694 C C . THR A 1 100 ? -54.521 8.585 -8.158 1.00 25.94 100 THR A C 1
ATOM 695 O O . THR A 1 100 ? -53.416 8.783 -7.648 1.00 26.09 100 THR A O 1
ATOM 699 N N . MET A 1 101 ? -55.642 8.589 -7.432 1.00 29.41 101 MET A N 1
ATOM 700 C CA . MET A 1 101 ? -55.568 8.875 -6.001 1.00 27.40 101 MET A CA 1
ATOM 701 C C . MET A 1 101 ? -54.903 7.733 -5.245 1.00 26.70 101 MET A C 1
ATOM 702 O O . MET A 1 101 ? -54.118 7.968 -4.321 1.00 27.91 101 MET A O 1
ATOM 707 N N . ALA A 1 102 ? -55.201 6.493 -5.629 1.00 28.29 102 ALA A N 1
ATOM 708 C CA . ALA A 1 102 ? -54.567 5.346 -4.983 1.00 26.53 102 ALA A CA 1
ATOM 709 C C . ALA A 1 102 ? -53.054 5.387 -5.144 1.00 27.10 102 ALA A C 1
ATOM 710 O O . ALA A 1 102 ? -52.314 5.087 -4.198 1.00 28.14 102 ALA A O 1
ATOM 712 N N . LEU A 1 103 ? -52.571 5.742 -6.344 1.00 24.26 103 LEU A N 1
ATOM 713 C CA . LEU A 1 103 ? -51.130 5.818 -6.567 1.00 22.76 103 LEU A CA 1
ATOM 714 C C . LEU A 1 103 ? -50.512 6.983 -5.807 1.00 24.61 103 LEU A C 1
ATOM 715 O O . LEU A 1 103 ? -49.427 6.849 -5.233 1.00 24.26 103 LEU A O 1
ATOM 720 N N . GLN A 1 104 ? -51.190 8.138 -5.791 1.00 25.03 104 GLN A N 1
ATOM 721 C CA . GLN A 1 104 ? -50.701 9.263 -4.999 1.00 29.83 104 GLN A CA 1
ATOM 722 C C . GLN A 1 104 ? -50.584 8.890 -3.527 1.00 25.11 104 GLN A C 1
ATOM 723 O O . GLN A 1 104 ? -49.592 9.238 -2.874 1.00 28.53 104 GLN A O 1
ATOM 729 N N . ASP A 1 105 ? -51.579 8.164 -2.997 1.00 27.58 105 ASP A N 1
ATOM 730 C CA . ASP A 1 105 ? -51.549 7.741 -1.597 1.00 27.85 105 ASP A CA 1
ATOM 731 C C . ASP A 1 105 ? -50.402 6.773 -1.336 1.00 29.71 105 ASP A C 1
ATOM 732 O O . ASP A 1 105 ? -49.704 6.880 -0.319 1.00 30.32 105 ASP A O 1
ATOM 737 N N . LEU A 1 106 ? -50.207 5.803 -2.233 1.00 29.68 106 LEU A N 1
ATOM 738 C CA . LEU A 1 106 ? -49.048 4.924 -2.126 1.00 27.77 106 LEU A CA 1
ATOM 739 C C . LEU A 1 106 ? -47.757 5.728 -2.031 1.00 26.11 106 LEU A C 1
ATOM 740 O O . LEU A 1 106 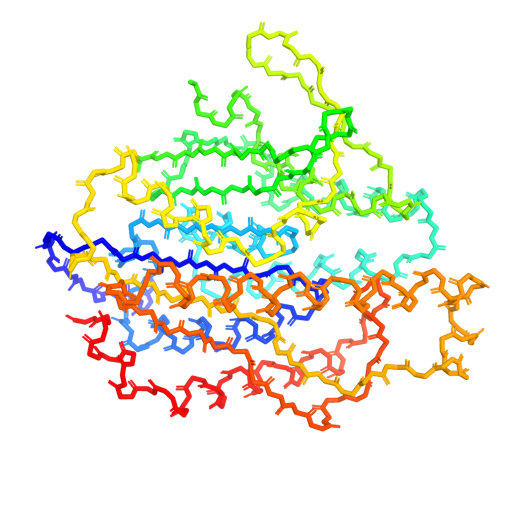? -46.943 5.518 -1.123 1.00 27.38 106 LEU A O 1
ATOM 745 N N . ALA A 1 107 ? -47.541 6.641 -2.980 1.00 25.17 107 ALA A N 1
ATOM 746 C CA . ALA A 1 107 ? -46.268 7.349 -3.051 1.00 23.91 107 ALA A CA 1
ATOM 747 C C . ALA A 1 107 ? -46.017 8.148 -1.776 1.00 28.35 107 ALA A C 1
ATOM 748 O O . ALA A 1 107 ? -44.931 8.079 -1.188 1.00 27.11 107 ALA A O 1
ATOM 750 N N . LYS A 1 108 ? -47.029 8.881 -1.312 1.00 29.25 108 LYS A N 1
ATOM 751 C CA . LYS A 1 108 ? -46.842 9.704 -0.119 1.00 31.75 108 LYS A CA 1
ATOM 752 C C . LYS A 1 108 ? -46.661 8.834 1.124 1.00 33.24 108 LYS A C 1
ATOM 753 O O . LYS A 1 108 ? -45.783 9.101 1.950 1.00 33.38 108 LYS A O 1
ATOM 759 N N . GLU A 1 109 ? -47.473 7.788 1.268 1.00 30.43 109 GLU A N 1
ATOM 760 C CA . GLU A 1 109 ? -47.428 6.962 2.471 1.00 32.68 109 GLU A CA 1
ATOM 761 C C . GLU A 1 109 ? -46.130 6.167 2.561 1.00 35.43 109 GLU A C 1
ATOM 762 O O . GLU A 1 109 ? -45.559 6.020 3.649 1.00 31.89 109 GLU A O 1
ATOM 768 N N . VAL A 1 110 ? -45.666 5.617 1.437 1.00 31.69 110 VAL A N 1
ATOM 769 C CA . VAL A 1 110 ? -44.503 4.737 1.464 1.00 27.28 110 VAL A CA 1
ATOM 770 C C . VAL A 1 110 ? -43.209 5.535 1.520 1.00 30.83 110 VAL A C 1
ATOM 771 O O . VAL A 1 110 ? -42.272 5.158 2.230 1.00 32.11 110 VAL A O 1
ATOM 775 N N . PHE A 1 111 ? -43.111 6.634 0.770 1.00 26.93 111 PHE A N 1
ATOM 776 C CA . PHE A 1 111 ? -41.850 7.348 0.684 1.00 26.31 111 PHE A CA 1
ATOM 777 C C . PHE A 1 111 ? -41.840 8.660 1.448 1.00 30.60 111 PHE A C 1
ATOM 778 O O . PHE A 1 111 ? -40.759 9.222 1.651 1.00 31.29 111 PHE A O 1
ATOM 786 N N . GLN A 1 112 ? -43.001 9.131 1.897 1.00 31.56 112 GLN A N 1
ATOM 787 C CA . GLN A 1 112 ? -43.093 10.376 2.652 1.00 34.85 112 GLN A CA 1
ATOM 788 C C . GLN A 1 112 ? -42.246 11.452 1.989 1.00 34.30 112 GLN A C 1
ATOM 789 O O . GLN A 1 112 ? -42.451 11.762 0.811 1.00 34.21 112 GLN A O 1
ATOM 795 N N . ASP A 1 113 ? -41.267 12.007 2.698 1.00 36.10 113 ASP A N 1
ATOM 796 C CA . ASP A 1 113 ? -40.518 13.124 2.138 1.00 33.47 113 ASP A CA 1
ATOM 797 C C . ASP A 1 113 ? -39.056 12.784 1.868 1.00 34.84 113 ASP A C 1
ATOM 798 O O . ASP A 1 113 ? -38.225 13.691 1.756 1.00 34.49 113 ASP A O 1
ATOM 803 N N . LYS A 1 114 ? -38.734 11.501 1.686 1.00 32.43 114 LYS A N 1
ATOM 804 C CA . LYS A 1 114 ? -37.379 11.130 1.299 1.00 33.42 114 LYS A CA 1
ATOM 805 C C . LYS A 1 114 ? -37.023 11.749 -0.048 1.00 31.65 114 LYS A C 1
ATOM 806 O O . LYS A 1 114 ? -37.874 11.891 -0.932 1.00 31.94 114 LYS A O 1
ATOM 812 N N . THR A 1 115 ? -35.764 12.142 -0.202 1.00 31.33 115 THR A N 1
ATOM 813 C CA . THR A 1 115 ? -35.276 12.694 -1.462 1.00 31.79 115 THR A CA 1
ATOM 814 C C . THR A 1 115 ? -34.153 11.817 -1.999 1.00 30.98 115 THR A C 1
ATOM 815 O O . THR A 1 115 ? -33.740 10.832 -1.376 1.00 31.01 115 THR A O 1
ATOM 819 N N . PHE A 1 116 ? -33.644 12.192 -3.165 1.00 33.18 116 PHE A N 1
ATOM 820 C CA . PHE A 1 116 ? -32.568 11.424 -3.776 1.00 31.97 116 PHE A CA 1
ATOM 821 C C . PHE A 1 116 ? -31.220 11.672 -3.109 1.00 36.36 116 PHE A C 1
ATOM 822 O O . PHE A 1 116 ? -30.234 11.015 -3.462 1.00 34.46 116 PHE A O 1
ATOM 830 N N . GLU A 1 117 ? -31.159 12.583 -2.143 1.00 37.18 117 GLU A N 1
ATOM 831 C CA . GLU A 1 117 ? -29.990 12.708 -1.288 1.00 38.25 117 GLU A CA 1
ATOM 832 C C . GLU A 1 117 ? -30.027 11.753 -0.105 1.00 37.68 117 GLU A C 1
ATOM 833 O O . GLU A 1 117 ? -29.059 11.700 0.662 1.00 38.93 117 GLU A O 1
ATOM 839 N N . ASP A 1 118 ? -31.109 10.997 0.060 1.00 32.72 118 ASP A N 1
ATOM 840 C CA . ASP A 1 118 ? -31.275 10.092 1.184 1.00 31.00 118 ASP A CA 1
ATOM 841 C C . ASP A 1 118 ? -30.927 8.646 0.851 1.00 29.93 118 ASP A C 1
ATOM 842 O O . ASP A 1 118 ? -31.113 7.776 1.707 1.00 31.09 118 ASP A O 1
ATOM 847 N N . VAL A 1 119 ? -30.475 8.356 -0.380 1.00 30.50 119 VAL A N 1
ATOM 848 C CA . VAL A 1 119 ? -30.273 6.967 -0.780 1.00 31.03 119 VAL A CA 1
ATOM 849 C C . VAL A 1 119 ? -28.896 6.496 -0.332 1.00 32.09 119 VAL A C 1
ATOM 850 O O . VAL A 1 119 ? -27.963 7.285 -0.159 1.00 33.56 119 VAL A O 1
ATOM 854 N N . LEU A 1 120 ? -28.771 5.183 -0.163 1.00 29.73 120 LEU A N 1
ATOM 855 C CA . LEU A 1 120 ? -27.556 4.543 0.330 1.00 31.51 120 LEU A CA 1
ATOM 856 C C . LEU A 1 120 ? -26.738 3.887 -0.781 1.00 34.01 120 LEU A C 1
ATOM 857 O O . LEU A 1 120 ? -25.683 3.298 -0.506 1.00 33.30 120 LEU A O 1
ATOM 862 N N . MET A 1 121 ? -27.184 4.006 -2.028 1.00 31.45 121 MET A N 1
ATOM 863 C CA . MET A 1 121 ? -26.540 3.402 -3.185 1.00 30.64 121 MET A CA 1
ATOM 864 C C . MET A 1 121 ? -26.993 4.185 -4.412 1.00 30.65 121 MET A C 1
ATOM 865 O O . MET A 1 121 ? -27.806 5.109 -4.312 1.00 32.09 121 MET A O 1
ATOM 870 N N . GLY A 1 122 ? -26.473 3.806 -5.575 1.00 29.03 122 GLY A N 1
ATOM 871 C CA . GLY A 1 122 ? -26.921 4.435 -6.810 1.00 31.71 122 GLY A CA 1
ATOM 872 C C . GLY A 1 122 ? -28.329 3.981 -7.162 1.00 29.68 122 GLY A C 1
ATOM 873 O O . GLY A 1 122 ? -28.698 2.822 -6.970 1.00 29.46 122 GLY A O 1
ATOM 874 N N . ILE A 1 123 ? -29.140 4.916 -7.659 1.00 27.14 123 ILE A N 1
ATOM 875 C CA . ILE A 1 123 ? -30.504 4.589 -8.057 1.00 27.91 123 ILE A CA 1
ATOM 876 C C . ILE A 1 123 ? -30.849 5.331 -9.340 1.00 28.75 123 ILE A C 1
ATOM 877 O O . ILE A 1 123 ? -30.411 6.466 -9.552 1.00 28.50 123 ILE A O 1
ATOM 882 N N . GLY A 1 124 ? -31.607 4.661 -10.210 1.00 27.54 124 GLY A N 1
ATOM 883 C CA . GLY A 1 124 ? -32.223 5.299 -11.357 1.00 28.24 124 GLY A CA 1
ATOM 884 C C . GLY A 1 124 ? -33.679 4.895 -11.458 1.00 25.58 124 GLY A C 1
ATOM 885 O O . GLY A 1 124 ? -34.007 3.710 -11.339 1.00 24.10 124 GLY A O 1
ATOM 886 N N . ILE A 1 125 ? -34.578 5.859 -11.644 1.00 22.33 125 ILE A N 1
ATOM 887 C CA . ILE A 1 125 ? -36.006 5.583 -11.755 1.00 24.73 125 ILE A CA 1
ATOM 888 C C . ILE A 1 125 ? -36.480 6.190 -13.067 1.00 26.06 125 ILE A C 1
ATOM 889 O O . ILE A 1 125 ? -36.215 7.368 -13.337 1.00 25.11 125 ILE A O 1
ATOM 894 N N . VAL A 1 126 ? -37.133 5.383 -13.907 1.00 22.08 126 VAL A N 1
ATOM 895 C CA . VAL A 1 126 ? -37.428 5.793 -15.281 1.00 23.72 126 VAL A CA 1
ATOM 896 C C . VAL A 1 126 ? -38.885 6.213 -15.424 1.00 21.47 126 VAL A C 1
ATOM 897 O O . VAL A 1 126 ? -39.801 5.475 -15.045 1.00 22.79 126 VAL A O 1
ATOM 901 N N . ALA A 1 127 ? -39.106 7.388 -16.013 1.00 21.33 127 ALA A N 1
ATOM 902 C CA . ALA A 1 127 ? -40.440 7.786 -16.439 1.00 21.05 127 ALA A CA 1
ATOM 903 C C . ALA A 1 127 ? -40.356 8.219 -17.897 1.00 19.79 127 ALA A C 1
ATOM 904 O O . ALA A 1 127 ? -39.268 8.336 -18.472 1.00 22.93 127 ALA A O 1
ATOM 906 N N . THR A 1 128 ? -41.514 8.445 -18.508 1.00 21.21 128 THR A N 1
ATOM 907 C CA . THR A 1 128 ? -41.59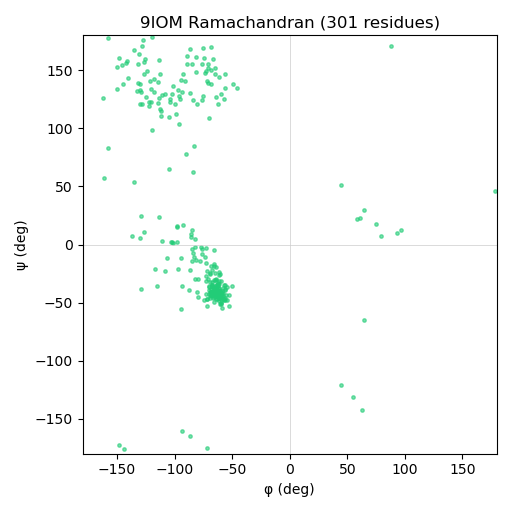9 8.869 -19.902 1.00 20.39 128 THR A CA 1
ATOM 908 C C . THR A 1 128 ? -42.096 10.311 -19.970 1.00 21.09 128 THR A C 1
ATOM 909 O O . THR A 1 128 ? -43.123 10.638 -19.377 1.00 22.42 128 THR A O 1
ATOM 913 N N . ARG A 1 129 ? -41.374 11.160 -20.699 1.00 23.14 129 ARG A N 1
ATOM 914 C CA . ARG A 1 129 ? -41.821 12.534 -20.909 1.00 25.53 129 ARG A CA 1
ATOM 915 C C . ARG A 1 129 ? -42.957 12.580 -21.920 1.00 26.35 129 ARG A C 1
ATOM 916 O O . ARG A 1 129 ? -42.825 12.079 -23.032 1.00 25.15 129 ARG A O 1
ATOM 924 N N . TRP A 1 130 ? -44.062 13.223 -21.554 1.00 24.44 130 TRP A N 1
ATOM 925 C CA . TRP A 1 130 ? -45.222 13.249 -22.438 1.00 24.87 130 TRP A CA 1
ATOM 926 C C . TRP A 1 130 ? -44.926 13.983 -23.750 1.00 27.28 130 TRP A C 1
ATOM 927 O O . TRP A 1 130 ? -45.261 13.501 -24.839 1.00 28.92 130 TRP A O 1
ATOM 938 N N . MET A 1 131 ? -44.307 15.156 -23.673 1.00 27.02 131 MET A N 1
ATOM 939 C CA . MET A 1 131 ? -44.197 15.949 -24.894 1.00 32.85 131 MET A CA 1
ATOM 940 C C . MET A 1 131 ? -43.068 15.466 -25.800 1.00 27.93 131 MET A C 1
ATOM 941 O O . MET A 1 131 ? -43.274 15.277 -27.005 1.00 32.07 131 MET A O 1
ATOM 946 N N . THR A 1 132 ? -41.894 15.188 -25.245 1.00 21.40 132 THR A N 1
ATOM 947 C CA . THR A 1 132 ? -40.802 14.740 -26.103 1.00 23.52 132 THR A CA 1
ATOM 948 C C . THR A 1 132 ? -40.839 13.242 -26.372 1.00 21.08 132 THR A C 1
ATOM 949 O O . THR A 1 132 ? -40.119 12.785 -27.265 1.00 22.82 132 THR A O 1
ATOM 953 N N . GLU A 1 133 ? -41.634 12.490 -25.608 1.00 22.59 133 GLU A N 1
ATOM 954 C CA . GLU A 1 133 ? -41.799 11.042 -25.817 1.00 21.73 133 GLU A CA 1
ATOM 955 C C . GLU A 1 133 ? -40.499 10.278 -25.580 1.00 25.23 133 GLU A C 1
ATOM 956 O O . GLU A 1 133 ? -40.275 9.212 -26.163 1.00 21.74 133 GLU A O 1
ATOM 962 N N . ARG A 1 134 ? -39.658 10.805 -24.695 1.00 23.20 134 ARG A N 1
ATOM 963 C CA . ARG A 1 134 ? -38.339 10.287 -24.368 1.00 21.83 134 ARG A CA 1
ATOM 964 C C . ARG A 1 134 ? -38.223 10.073 -22.868 1.00 23.10 134 ARG A C 1
ATOM 965 O O . ARG A 1 134 ? -38.990 10.649 -22.091 1.00 24.73 134 ARG A O 1
ATOM 973 N N . PRO A 1 135 ? -37.286 9.239 -22.418 1.00 22.33 135 PRO A N 1
ATOM 974 C CA . PRO A 1 135 ? -37.207 8.965 -20.981 1.00 23.07 135 PRO A CA 1
ATOM 975 C C . PRO A 1 135 ? -36.750 10.173 -20.174 1.00 27.00 135 PRO A C 1
ATOM 976 O O . PRO A 1 135 ? -36.030 11.048 -20.662 1.00 26.97 135 PRO A O 1
ATOM 980 N N . MET A 1 136 ? -37.224 10.218 -18.933 1.00 23.60 136 MET A N 1
ATOM 981 C CA . MET A 1 136 ? -36.683 11.079 -17.886 1.00 29.12 136 MET A CA 1
ATOM 982 C C . MET A 1 136 ? -36.262 10.165 -16.747 1.00 25.25 136 MET A C 1
ATOM 983 O O . MET A 1 136 ? -37.099 9.461 -16.172 1.00 26.99 136 MET A O 1
ATOM 988 N N . ILE A 1 137 ? -34.975 10.178 -16.420 1.00 26.84 137 ILE A N 1
ATOM 989 C CA . ILE A 1 137 ? -34.417 9.236 -15.457 1.00 26.70 137 ILE A CA 1
ATOM 990 C C . ILE A 1 137 ? -34.000 10.010 -14.214 1.00 27.10 137 ILE A C 1
ATOM 991 O O . ILE A 1 137 ? -33.086 10.846 -14.267 1.00 29.92 137 ILE A O 1
ATOM 996 N N . PHE A 1 138 ? -34.665 9.723 -13.101 1.00 23.78 138 PHE A N 1
ATOM 997 C CA . PHE A 1 138 ? -34.330 10.331 -11.819 1.00 29.27 138 PHE A CA 1
ATOM 998 C C . PHE A 1 138 ? -33.196 9.542 -11.180 1.00 29.04 138 PHE A C 1
ATOM 999 O O . PHE A 1 138 ? -33.319 8.329 -10.987 1.00 29.53 138 PHE A O 1
ATOM 1007 N N . LYS A 1 139 ? -32.096 10.220 -10.849 1.00 26.65 139 LYS A N 1
ATOM 1008 C CA . LYS A 1 139 ? -30.909 9.540 -10.344 1.00 27.10 139 LYS A CA 1
ATOM 1009 C C . LYS A 1 139 ? -30.486 10.100 -8.995 1.00 34.26 139 LYS A C 1
ATOM 1010 O O . LYS A 1 139 ? -30.678 11.285 -8.703 1.00 33.30 139 LYS A O 1
ATOM 1016 N N . GLY A 1 140 ? -29.897 9.222 -8.184 1.00 30.78 140 GLY A N 1
ATOM 1017 C CA . GLY A 1 140 ? -29.225 9.626 -6.961 1.00 33.19 140 GLY A CA 1
ATOM 1018 C C . GLY A 1 140 ? -28.074 8.682 -6.686 1.00 35.12 140 GLY A C 1
ATOM 1019 O O . GLY A 1 140 ? -28.012 7.574 -7.232 1.00 33.10 140 GLY A O 1
ATOM 1020 N N . ASN A 1 141 ? -27.140 9.141 -5.853 1.00 36.53 141 ASN A N 1
ATOM 1021 C CA . ASN A 1 141 ? -25.962 8.347 -5.498 1.00 40.08 141 ASN A CA 1
ATOM 1022 C C . ASN A 1 141 ? -25.543 8.699 -4.075 1.00 44.65 141 ASN A C 1
ATOM 1023 O O . ASN A 1 141 ? -26.232 9.444 -3.371 1.00 41.28 141 ASN A O 1
ATOM 1028 N N . VAL A 1 142 ? -24.391 8.165 -3.670 1.00 46.34 142 VAL A N 1
ATOM 1029 C CA . VAL A 1 142 ? -23.770 8.453 -2.380 1.00 50.61 142 VAL A CA 1
ATOM 1030 C C . VAL A 1 142 ? -24.646 7.947 -1.240 1.00 51.67 142 VAL A C 1
ATOM 1031 O O . VAL A 1 142 ? -24.691 6.739 -0.970 1.00 52.78 142 VAL A O 1
ATOM 1035 N N . SER A 1 153 ? -28.012 17.974 -10.003 1.00 51.37 153 SER A N 1
ATOM 1036 C CA . SER A 1 153 ? -28.882 17.991 -8.832 1.00 49.25 153 SER A CA 1
ATOM 1037 C C . SER A 1 153 ? -29.676 16.689 -8.749 1.00 47.91 153 SER A C 1
ATOM 1038 O O . SER A 1 153 ? -30.421 16.357 -9.672 1.00 44.59 153 SER A O 1
ATOM 1041 N N . PRO A 1 154 ? -29.513 15.968 -7.639 1.00 45.43 154 PRO A N 1
ATOM 1042 C CA . PRO A 1 154 ? -30.037 14.594 -7.555 1.00 43.37 154 PRO A CA 1
ATOM 1043 C C . PRO A 1 154 ? -31.542 14.535 -7.760 1.00 37.66 154 PRO A C 1
ATOM 1044 O O . PRO A 1 154 ? -32.307 15.266 -7.128 1.00 36.78 154 PRO A O 1
ATOM 1048 N N . GLY A 1 155 ? -31.963 13.643 -8.656 1.00 36.79 155 GLY A N 1
ATOM 1049 C CA . GLY A 1 155 ? -33.372 13.491 -8.958 1.00 35.55 155 GLY A CA 1
ATOM 1050 C C . GLY A 1 155 ? -34.025 14.731 -9.521 1.00 34.27 155 GLY A C 1
ATOM 1051 O O . GLY A 1 155 ? -35.243 14.876 -9.409 1.00 34.71 155 GLY A O 1
ATOM 1052 N N . PHE A 1 156 ? -33.251 15.636 -10.119 1.00 36.73 156 PHE A N 1
ATOM 1053 C CA . PHE A 1 156 ? -33.762 16.923 -10.596 1.00 36.38 156 PHE A CA 1
ATOM 1054 C C . PHE A 1 156 ? -34.400 17.737 -9.476 1.00 37.43 156 PHE A C 1
ATOM 1055 O O . PHE A 1 156 ? -35.222 18.622 -9.742 1.00 37.27 156 PHE A O 1
ATOM 1063 N N . GLY A 1 157 ? -34.048 17.447 -8.224 1.00 39.09 157 GLY A N 1
ATOM 1064 C CA . GLY A 1 157 ? -34.651 18.103 -7.080 1.00 36.37 157 GLY A CA 1
ATOM 1065 C C . GLY A 1 157 ? -36.011 17.584 -6.681 1.00 37.46 157 GLY A C 1
ATOM 1066 O O . GLY A 1 157 ? -36.650 18.172 -5.803 1.00 35.33 157 GLY A O 1
ATOM 1067 N N . VAL A 1 158 ? -36.468 16.496 -7.285 1.00 31.75 158 VAL A N 1
ATOM 1068 C CA . VAL A 1 158 ? -37.802 15.964 -7.064 1.00 32.69 158 VAL A CA 1
ATOM 1069 C C . VAL A 1 158 ? -37.747 14.925 -5.946 1.00 33.63 158 VAL A C 1
ATOM 1070 O O . VAL A 1 158 ? -36.741 14.232 -5.772 1.00 33.80 158 VAL A O 1
ATOM 1074 N N . SER A 1 159 ? -38.817 14.833 -5.158 1.00 28.25 159 SER A N 1
ATOM 1075 C CA . SER A 1 159 ? -38.882 13.832 -4.103 1.00 29.00 159 SER A CA 1
ATOM 1076 C C . SER A 1 159 ? -38.934 12.427 -4.701 1.00 31.29 159 SER A C 1
ATOM 1077 O O . SER A 1 159 ? -39.290 12.235 -5.868 1.00 27.18 159 SER A O 1
ATOM 1080 N N . ILE A 1 160 ? -38.572 11.433 -3.881 1.00 30.51 160 ILE A N 1
ATOM 1081 C CA . ILE A 1 160 ? -38.696 10.046 -4.335 1.00 29.31 160 ILE A CA 1
ATOM 1082 C C . ILE A 1 160 ? -40.157 9.705 -4.598 1.00 30.42 160 ILE A C 1
ATOM 1083 O O . ILE A 1 160 ? -40.488 9.025 -5.583 1.00 26.99 160 ILE A O 1
ATOM 1088 N N . ALA A 1 161 ? -41.059 10.188 -3.734 1.00 27.92 161 ALA A N 1
ATOM 1089 C CA . ALA A 1 161 ? -42.483 9.922 -3.907 1.00 28.46 161 ALA A CA 1
ATOM 1090 C C . ALA A 1 161 ? -42.971 10.404 -5.270 1.00 28.18 161 ALA A C 1
ATOM 1091 O O . ALA A 1 161 ? -43.668 9.673 -5.986 1.00 26.97 161 ALA A O 1
ATOM 1093 N N . ASP A 1 162 ? -42.600 11.631 -5.655 1.00 28.15 162 ASP A N 1
ATOM 1094 C CA . ASP A 1 162 ? -43.033 12.167 -6.946 1.00 27.23 162 ASP A CA 1
ATOM 1095 C C . ASP A 1 162 ? -42.402 11.402 -8.109 1.00 27.04 162 ASP A C 1
ATOM 1096 O O . ASP A 1 162 ? -43.038 11.216 -9.153 1.00 26.30 162 ASP A O 1
ATOM 1101 N N . ALA A 1 163 ? -41.143 10.980 -7.961 1.00 27.26 163 ALA A N 1
ATOM 1102 C CA . ALA A 1 163 ? -40.465 10.254 -9.036 1.00 25.57 163 ALA A CA 1
ATOM 1103 C C . ALA A 1 163 ? -41.076 8.871 -9.232 1.00 26.52 163 ALA A C 1
ATOM 1104 O O . ALA A 1 163 ? -41.344 8.456 -10.368 1.00 25.59 163 ALA A O 1
ATOM 1106 N N . VAL A 1 164 ? -41.310 8.149 -8.134 1.00 25.36 164 VAL A N 1
ATOM 1107 C CA . VAL A 1 164 ? -41.978 6.849 -8.218 1.00 27.30 164 VAL A CA 1
ATOM 1108 C C . VAL A 1 164 ? -43.396 7.007 -8.752 1.00 25.42 164 VAL A C 1
ATOM 1109 O O . VAL A 1 164 ? -43.850 6.225 -9.600 1.00 23.23 164 VAL A O 1
ATOM 1113 N N . GLN A 1 165 ? -44.122 8.023 -8.277 1.00 25.20 165 GLN A N 1
ATOM 1114 C CA . GLN A 1 165 ? -45.460 8.270 -8.809 1.00 23.52 165 GLN A CA 1
ATOM 1115 C C . GLN A 1 165 ? -45.421 8.472 -10.319 1.00 22.74 165 GLN A C 1
ATOM 1116 O O . GLN A 1 165 ? -46.213 7.871 -11.059 1.00 22.65 165 GLN A O 1
ATOM 1122 N N . ALA A 1 166 ? -44.497 9.309 -10.796 1.00 24.74 166 ALA A N 1
ATOM 1123 C CA . ALA A 1 166 ? -44.371 9.531 -12.232 1.00 21.48 166 ALA A CA 1
ATOM 1124 C C . ALA A 1 166 ? -44.060 8.229 -12.953 1.00 25.62 166 ALA A C 1
ATOM 1125 O O . ALA A 1 166 ? -44.626 7.947 -14.018 1.00 24.29 166 ALA A O 1
ATOM 1127 N N . SER A 1 167 ? -43.158 7.425 -12.377 1.00 24.53 167 SER A N 1
ATOM 1128 C CA . SER A 1 167 ? -42.738 6.178 -13.013 1.00 23.69 167 SER A CA 1
ATOM 1129 C C . SER A 1 167 ? -43.907 5.224 -13.188 1.00 21.49 167 SER A C 1
ATOM 1130 O O . SER A 1 167 ? -43.889 4.378 -14.094 1.00 21.99 167 SER A O 1
ATOM 1133 N N . CYS A 1 168 ? -44.925 5.345 -12.335 1.00 23.19 168 CYS A N 1
ATOM 1134 C CA . CYS A 1 168 ? -46.086 4.472 -12.304 1.00 24.24 168 CYS A CA 1
ATOM 1135 C C . CYS A 1 168 ? -47.332 5.056 -12.967 1.00 24.32 168 CYS A C 1
ATOM 1136 O O . CYS A 1 168 ? -48.377 4.410 -12.911 1.00 25.29 168 CYS A O 1
ATOM 1139 N N . SER A 1 169 ? -47.279 6.270 -13.527 1.00 24.59 169 SER A N 1
ATOM 1140 C CA . SER A 1 169 ? -48.507 6.955 -13.972 1.00 25.12 169 SER A CA 1
ATOM 1141 C C . SER A 1 169 ? -48.912 6.476 -15.358 1.00 22.91 169 SER A C 1
ATOM 1142 O O . SER A 1 169 ? -48.635 7.118 -16.371 1.00 23.12 169 SER A O 1
ATOM 1145 N N . ALA A 1 170 ? -49.640 5.360 -15.398 1.00 25.54 170 ALA A N 1
ATOM 1146 C CA . ALA A 1 170 ? -49.934 4.685 -16.665 1.00 24.47 170 ALA A CA 1
ATOM 1147 C C . ALA A 1 170 ? -51.146 5.297 -17.375 1.00 24.20 170 ALA A C 1
ATOM 1148 O O . ALA A 1 170 ? -52.180 4.662 -17.583 1.00 24.87 170 ALA A O 1
ATOM 1150 N N . TYR A 1 171 ? -51.003 6.570 -17.729 1.00 23.91 171 TYR A N 1
ATOM 1151 C CA . TYR A 1 171 ? -51.891 7.174 -18.707 1.00 25.78 171 TYR A CA 1
ATOM 1152 C C . TYR A 1 171 ? -51.981 6.275 -19.942 1.00 25.49 171 TYR A C 1
ATOM 1153 O O . TYR A 1 171 ? -50.950 5.774 -20.417 1.00 25.28 171 TYR A O 1
ATOM 1162 N N . PRO A 1 172 ? -53.178 6.076 -20.518 1.00 24.65 172 PRO A N 1
ATOM 1163 C CA . PRO A 1 172 ? -54.431 6.813 -20.328 1.00 26.37 172 PRO A CA 1
ATOM 1164 C C . PRO A 1 172 ? -55.309 6.375 -19.169 1.00 27.22 172 PRO A C 1
ATOM 1165 O O . PRO A 1 172 ? -56.421 6.890 -19.047 1.00 27.21 172 PRO A O 1
ATOM 1169 N N . PHE A 1 173 ? -54.839 5.451 -18.334 1.00 23.58 173 PHE A N 1
ATOM 1170 C CA . PHE A 1 173 ? -55.665 4.956 -17.239 1.00 25.22 173 PHE A CA 1
ATOM 1171 C C . PHE A 1 173 ? -55.382 5.659 -15.914 1.00 27.47 173 PHE A C 1
ATOM 1172 O O . PHE A 1 173 ? -56.246 5.662 -15.031 1.00 31.03 173 PHE A O 1
ATOM 1180 N N . PHE A 1 174 ? -54.216 6.274 -15.771 1.00 26.34 174 PHE A N 1
ATOM 1181 C CA . PHE A 1 174 ? -53.896 7.187 -14.682 1.00 25.76 174 PHE A CA 1
ATOM 1182 C C . PHE A 1 174 ? -53.702 8.583 -15.264 1.00 24.34 174 PHE A C 1
ATOM 1183 O O . PHE A 1 174 ? -53.365 8.728 -16.436 1.00 25.99 174 PHE A O 1
ATOM 1191 N N . GLU A 1 175 ? -53.834 9.617 -14.429 1.00 25.57 175 GLU A N 1
ATOM 1192 C CA . GLU A 1 175 ? -53.504 10.945 -14.925 1.00 26.56 175 GLU A CA 1
ATOM 1193 C C . GLU A 1 175 ? -51.999 11.074 -15.104 1.00 26.86 175 GLU A C 1
ATOM 1194 O O . GLU A 1 175 ? -51.215 10.414 -14.419 1.00 26.03 175 GLU A O 1
ATOM 1200 N N . ARG A 1 176 ? -51.599 11.933 -16.037 1.00 25.70 176 ARG A N 1
ATOM 1201 C CA . ARG A 1 176 ? -50.188 12.265 -16.163 1.00 25.70 176 ARG A CA 1
ATOM 1202 C C . ARG A 1 176 ? -49.722 12.992 -14.911 1.00 27.46 176 ARG A C 1
ATOM 1203 O O . ARG A 1 176 ? -50.509 13.648 -14.223 1.00 31.90 176 ARG A O 1
ATOM 1211 N N . LYS A 1 177 ? -48.438 12.846 -14.600 1.00 26.56 177 LYS A N 1
ATOM 1212 C CA . LYS A 1 177 ? -47.855 13.410 -13.387 1.00 27.38 177 LYS A CA 1
ATOM 1213 C C . LYS A 1 177 ? -47.041 14.644 -13.757 1.00 27.34 177 LYS A C 1
ATOM 1214 O O . LYS A 1 177 ? -46.124 14.568 -14.576 1.00 25.56 177 LYS A O 1
ATOM 1220 N N . VAL A 1 178 ? -47.376 15.783 -13.162 1.00 28.31 178 VAL A N 1
ATOM 1221 C CA . VAL A 1 178 ? -46.661 17.024 -13.424 1.00 29.88 178 VAL A CA 1
ATOM 1222 C C . VAL A 1 178 ? -45.610 17.215 -12.341 1.00 29.12 178 VAL A C 1
ATOM 1223 O O . VAL A 1 178 ? -45.928 17.145 -11.149 1.00 29.66 178 VAL A O 1
ATOM 1227 N N . ILE A 1 179 ? -44.358 17.439 -12.745 1.00 30.50 179 ILE A N 1
ATOM 1228 C CA . ILE A 1 179 ? -43.310 17.790 -11.796 1.00 34.88 179 ILE A CA 1
ATOM 1229 C C . ILE A 1 179 ? -42.630 19.073 -12.258 1.00 32.91 179 ILE A C 1
ATOM 1230 O O . ILE A 1 179 ? -42.659 19.437 -13.436 1.00 32.96 179 ILE A O 1
ATOM 1235 N N . VAL A 1 180 ? -42.013 19.761 -11.301 1.00 33.33 180 VAL A N 1
ATOM 1236 C CA . VAL A 1 180 ? -41.184 20.932 -11.559 1.00 35.51 180 VAL A CA 1
ATOM 1237 C C . VAL A 1 180 ? -39.792 20.622 -11.029 1.00 33.37 180 VAL A C 1
ATOM 1238 O O . VAL A 1 180 ? -39.636 20.279 -9.850 1.00 36.85 180 VAL A O 1
ATOM 1242 N N . THR A 1 181 ? -38.791 20.709 -11.899 1.00 34.99 181 THR A N 1
ATOM 1243 C CA . THR A 1 181 ? -37.425 20.434 -11.489 1.00 36.00 181 THR A CA 1
ATOM 1244 C C . THR A 1 181 ? -36.878 21.600 -10.673 1.00 42.10 181 THR A C 1
ATOM 1245 O O . THR A 1 181 ? -37.465 22.688 -10.611 1.00 40.89 181 THR A O 1
ATOM 1249 N N . ALA A 1 182 ? -35.719 21.360 -10.052 1.00 39.87 182 ALA A N 1
ATOM 1250 C CA . ALA A 1 182 ? -35.048 22.411 -9.292 1.00 42.26 182 ALA A CA 1
ATOM 1251 C C . ALA A 1 182 ? -34.674 23.592 -10.179 1.00 43.54 182 ALA A C 1
ATOM 1252 O O . ALA A 1 182 ? -34.700 24.740 -9.725 1.00 48.97 182 ALA A O 1
ATOM 1254 N N . ALA A 1 183 ? -34.324 23.336 -11.439 1.00 44.14 183 ALA A N 1
ATOM 1255 C CA . ALA A 1 183 ? -34.036 24.408 -12.384 1.00 41.41 183 ALA A CA 1
ATOM 1256 C C . ALA A 1 183 ? -35.288 25.148 -12.831 1.00 45.06 183 ALA A C 1
ATOM 1257 O O . ALA A 1 183 ? -35.172 26.116 -13.594 1.00 48.50 183 ALA A O 1
ATOM 1259 N N . GLY A 1 184 ? -36.468 24.716 -12.387 1.00 42.85 184 GLY A N 1
ATOM 1260 C CA . GLY A 1 184 ? -37.710 25.405 -12.671 1.00 43.30 184 GLY A CA 1
ATOM 1261 C C . GLY A 1 184 ? -38.464 24.932 -13.892 1.00 44.77 184 GLY A C 1
ATOM 1262 O O . GLY A 1 184 ? -39.429 25.593 -14.294 1.00 43.02 184 GLY A O 1
ATOM 1263 N N . ASP A 1 185 ? -38.064 23.816 -14.498 1.00 39.78 185 ASP A N 1
ATOM 1264 C CA . ASP A 1 185 ? -38.727 23.311 -15.692 1.00 35.16 185 ASP A CA 1
ATOM 1265 C C . ASP A 1 185 ? -39.905 22.426 -15.304 1.00 38.02 185 ASP A C 1
ATOM 1266 O O . ASP A 1 185 ? -39.766 21.527 -14.466 1.00 37.17 185 ASP A O 1
ATOM 1271 N N . LYS A 1 186 ? -41.064 22.690 -15.904 1.00 32.87 186 LYS A N 1
ATOM 1272 C CA . LYS A 1 186 ? -42.261 21.888 -15.679 1.00 36.32 186 LYS A CA 1
ATOM 1273 C C . LYS A 1 186 ? -42.369 20.829 -16.771 1.00 31.48 186 LYS A C 1
ATOM 1274 O O . LYS A 1 186 ? -42.337 21.151 -17.964 1.00 30.96 186 LYS A O 1
ATOM 1280 N N . VAL A 1 187 ? -42.478 19.561 -16.370 1.00 33.83 187 VAL A N 1
ATOM 1281 C CA . VAL A 1 187 ? -42.581 18.465 -17.328 1.00 32.27 187 VAL A CA 1
ATOM 1282 C C . VAL A 1 187 ? -43.742 17.565 -16.924 1.00 28.74 187 VAL A C 1
A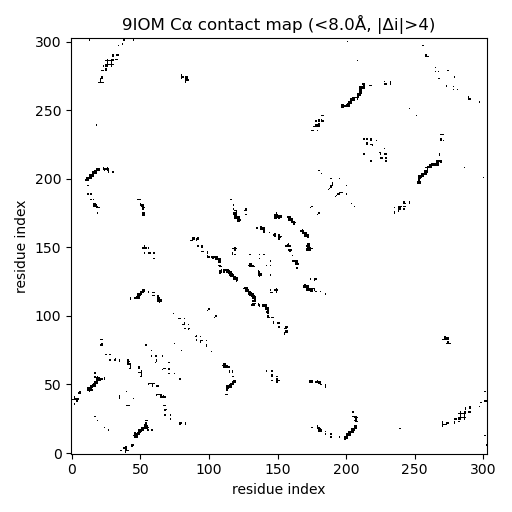TOM 1283 O O . VAL A 1 187 ? -43.967 17.317 -15.734 1.00 33.05 187 VAL A O 1
ATOM 1287 N N . GLU A 1 188 ? -44.508 17.120 -17.912 1.00 28.28 188 GLU A N 1
ATOM 1288 C CA . GLU A 1 188 ? -45.557 16.128 -17.714 1.00 27.01 188 GLU A CA 1
ATOM 1289 C C . GLU A 1 188 ? -44.982 14.746 -17.997 1.00 27.78 188 GLU A C 1
ATOM 1290 O O . GLU A 1 188 ? -44.329 14.541 -19.029 1.00 29.61 188 GLU A O 1
ATOM 1296 N N . LEU A 1 189 ? -45.226 13.813 -17.089 1.00 24.41 189 LEU A N 1
ATOM 1297 C CA . LEU A 1 189 ? -44.616 12.489 -17.161 1.00 23.30 189 LEU A CA 1
ATOM 1298 C C . LEU A 1 189 ? -45.672 11.401 -17.102 1.00 22.39 189 LEU A C 1
ATOM 1299 O O . LEU A 1 189 ? -46.708 11.540 -16.445 1.00 25.02 189 LEU A O 1
ATOM 1304 N N . ILE A 1 190 ? -45.403 10.297 -17.801 1.00 21.02 190 ILE A N 1
ATOM 1305 C CA . ILE A 1 190 ? -46.239 9.109 -17.691 1.00 20.55 190 ILE A CA 1
ATOM 1306 C C . ILE A 1 190 ? -45.344 7.910 -17.376 1.00 21.65 190 ILE A C 1
ATOM 1307 O O . ILE A 1 190 ? -44.124 8.022 -17.327 1.00 21.83 190 ILE A O 1
ATOM 1312 N N . ASP A 1 191 ? -45.989 6.763 -17.164 1.00 21.61 191 ASP A N 1
ATOM 1313 C CA . ASP A 1 191 ? -45.322 5.524 -16.756 1.00 22.98 191 ASP A CA 1
ATOM 1314 C C . ASP A 1 191 ? -44.067 5.255 -17.582 1.00 21.04 191 ASP A C 1
ATOM 1315 O O . ASP A 1 191 ? -44.069 5.385 -18.808 1.00 20.20 191 ASP A O 1
ATOM 1320 N N . GLY A 1 192 ? -42.984 4.873 -16.904 1.00 19.31 192 GLY A N 1
ATOM 1321 C CA . GLY A 1 192 ? -41.746 4.630 -17.622 1.00 20.23 192 GLY A CA 1
ATOM 1322 C C . GLY A 1 192 ? -41.747 3.346 -18.431 1.00 20.02 192 GLY A C 1
ATOM 1323 O O . GLY A 1 192 ? -40.837 3.141 -19.238 1.00 22.12 192 GLY A O 1
ATOM 1324 N N . GLY A 1 193 ? -42.745 2.488 -18.230 1.00 21.04 193 GLY A N 1
ATOM 1325 C CA . GLY A 1 193 ? -42.806 1.253 -18.996 1.00 19.61 193 GLY A CA 1
ATOM 1326 C C . GLY A 1 193 ? -42.993 1.464 -20.480 1.00 22.84 193 GLY A C 1
ATOM 1327 O O . GLY A 1 193 ? -42.701 0.559 -21.270 1.00 22.70 193 GLY A O 1
ATOM 1328 N N . TYR A 1 194 ? -43.473 2.647 -20.888 1.00 21.12 194 TYR A N 1
ATOM 1329 C CA . TYR A 1 194 ? -43.623 2.942 -22.306 1.00 19.74 194 TYR A CA 1
ATOM 1330 C C . TYR A 1 194 ? -42.284 3.087 -23.014 1.00 20.20 194 TYR A C 1
ATOM 1331 O O . TYR A 1 194 ? -42.209 2.880 -24.226 1.00 25.64 194 TYR A O 1
ATOM 1340 N N . CYS A 1 195 ? -41.220 3.455 -22.301 1.00 21.67 195 CYS A N 1
ATOM 1341 C CA . CYS A 1 195 ? -39.915 3.556 -22.937 1.00 24.77 195 CYS A CA 1
ATOM 1342 C C . CYS A 1 195 ? -38.895 2.585 -22.381 1.00 25.88 195 CYS A C 1
ATOM 1343 O O . CYS A 1 195 ? -37.910 2.294 -23.061 1.00 31.43 195 CYS A O 1
ATOM 1346 N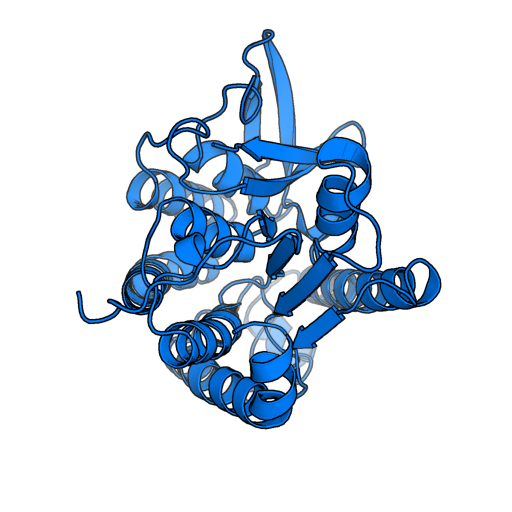 N . ALA A 1 196 ? -39.091 2.079 -21.173 1.00 22.87 196 ALA A N 1
ATOM 1347 C CA . ALA A 1 196 ? -38.073 1.212 -20.614 1.00 24.80 196 ALA A CA 1
ATOM 1348 C C . ALA A 1 196 ? -38.634 0.377 -19.479 1.00 23.44 196 ALA A C 1
ATOM 1349 O O . ALA A 1 196 ? -38.099 0.404 -18.366 1.00 22.32 196 ALA A O 1
ATOM 1351 N N . ASN A 1 197 ? -39.685 -0.404 -19.759 1.00 20.22 197 ASN A N 1
ATOM 1352 C CA . ASN A 1 197 ? -40.213 -1.263 -18.709 1.00 20.18 197 ASN A CA 1
ATOM 1353 C C . ASN A 1 197 ? -39.135 -2.192 -18.167 1.00 20.38 197 ASN A C 1
ATOM 1354 O O . ASN A 1 197 ? -39.139 -2.526 -16.973 1.00 22.37 197 ASN A O 1
ATOM 1359 N N . ASN A 1 198 ? -38.230 -2.638 -19.040 1.00 20.36 198 ASN A N 1
ATOM 1360 C CA . ASN A 1 198 ? -36.988 -3.297 -18.674 1.00 24.05 198 ASN A CA 1
ATOM 1361 C C . ASN A 1 198 ? -35.911 -2.226 -18.682 1.00 21.58 198 ASN A C 1
ATOM 1362 O O . ASN A 1 198 ? -35.474 -1.810 -19.767 1.00 22.03 198 ASN A O 1
ATOM 1367 N N . PRO A 1 199 ? -35.467 -1.727 -17.536 1.00 22.21 199 PRO A N 1
ATOM 1368 C CA . PRO A 1 199 ? -34.549 -0.578 -17.530 1.00 21.28 199 PRO A CA 1
ATOM 1369 C C . PRO A 1 199 ? -33.076 -0.930 -17.693 1.00 24.52 199 PRO A C 1
ATOM 1370 O O . PRO A 1 199 ? -32.225 -0.060 -17.495 1.00 24.70 199 PRO A O 1
ATOM 1374 N N . THR A 1 200 ? -32.759 -2.165 -18.080 1.00 22.59 200 THR A N 1
ATOM 1375 C CA . THR A 1 200 ? -31.384 -2.654 -17.971 1.00 24.32 200 THR A CA 1
ATOM 1376 C C . THR A 1 200 ? -30.424 -1.865 -18.846 1.00 24.96 200 THR A C 1
ATOM 1377 O O . THR A 1 200 ? -29.282 -1.607 -18.443 1.00 24.83 200 THR A O 1
ATOM 1381 N N . LEU A 1 201 ? -30.850 -1.487 -20.058 1.00 23.54 201 LEU A N 1
ATOM 1382 C CA . LEU A 1 201 ? -29.924 -0.780 -20.939 1.00 25.83 201 LEU A CA 1
ATOM 1383 C C . LEU A 1 201 ? -29.603 0.600 -20.395 1.00 26.10 201 LEU A C 1
ATOM 1384 O O . LEU A 1 201 ? -28.472 1.079 -20.533 1.00 26.40 201 LEU A O 1
ATOM 1389 N N . PHE A 1 202 ? -30.582 1.248 -19.759 1.00 25.91 202 PHE A N 1
ATOM 1390 C CA . PHE A 1 202 ? -30.303 2.532 -19.133 1.00 25.07 202 PHE A CA 1
ATOM 1391 C C . PHE A 1 202 ? -29.404 2.367 -17.913 1.00 26.97 202 PHE A C 1
ATOM 1392 O O . PHE A 1 202 ? -28.584 3.248 -17.624 1.00 30.79 202 PHE A O 1
ATOM 1400 N N . ALA A 1 203 ? -29.521 1.241 -17.200 1.00 26.62 203 ALA A N 1
ATOM 1401 C CA . ALA A 1 203 ? -28.591 0.970 -16.108 1.00 28.98 203 ALA A CA 1
ATOM 1402 C C . ALA A 1 203 ? -27.183 0.716 -16.639 1.00 31.02 203 ALA A C 1
ATOM 1403 O O . ALA A 1 203 ? -26.198 1.207 -16.073 1.00 30.75 203 ALA A O 1
ATOM 1405 N N . ILE A 1 204 ? -27.069 -0.027 -17.743 1.00 26.50 204 ILE A N 1
ATOM 1406 C CA . ILE A 1 204 ? -25.754 -0.262 -18.334 1.00 28.63 204 ILE A CA 1
ATOM 1407 C C . ILE A 1 204 ? -25.145 1.051 -18.817 1.00 30.61 204 ILE A C 1
ATOM 1408 O O . ILE A 1 204 ? -23.938 1.282 -18.676 1.00 32.63 204 ILE A O 1
ATOM 1413 N N . ALA A 1 205 ? -25.966 1.937 -19.388 1.00 32.35 205 ALA A N 1
ATOM 1414 C CA . ALA A 1 205 ? -25.444 3.228 -19.818 1.00 31.74 205 ALA A CA 1
ATOM 1415 C C . ALA A 1 205 ? -24.883 4.000 -18.631 1.00 37.94 205 ALA A C 1
ATOM 1416 O O . ALA A 1 205 ? -23.820 4.624 -18.728 1.00 36.75 205 ALA A O 1
ATOM 1418 N N . ASP A 1 206 ? -25.572 3.931 -17.491 1.00 33.30 206 ASP A N 1
ATOM 1419 C CA . ASP A 1 206 ? -25.110 4.610 -16.286 1.00 35.85 206 ASP A CA 1
ATOM 1420 C C . ASP A 1 206 ? -23.787 4.032 -15.808 1.00 37.55 206 ASP A C 1
ATOM 1421 O O . ASP A 1 206 ? -22.874 4.778 -15.441 1.00 43.57 206 ASP A O 1
ATOM 1426 N N . ALA A 1 207 ? -23.656 2.704 -15.819 1.00 36.07 207 ALA A N 1
ATOM 1427 C CA . ALA A 1 207 ? -22.420 2.078 -15.359 1.00 36.04 207 ALA A CA 1
ATOM 1428 C C . ALA A 1 207 ? -21.258 2.361 -16.309 1.00 42.73 207 ALA A C 1
ATOM 1429 O O . ALA A 1 207 ? -20.125 2.582 -15.863 1.00 44.47 207 ALA A O 1
ATOM 1431 N N . THR A 1 208 ? -21.513 2.376 -17.620 1.00 38.59 208 THR A N 1
ATOM 1432 C CA . THR A 1 208 ? -20.439 2.566 -18.592 1.00 41.44 208 THR A CA 1
ATOM 1433 C C . THR A 1 208 ? -20.143 4.033 -18.888 1.00 44.27 208 THR A C 1
ATOM 1434 O O . THR A 1 208 ? -18.975 4.405 -19.043 1.00 52.32 208 THR A O 1
ATOM 1438 N N . VAL A 1 209 ? -21.168 4.876 -18.983 1.00 44.96 209 VAL A N 1
ATOM 1439 C CA . VAL A 1 209 ? -20.981 6.244 -19.467 1.00 48.95 209 VAL A CA 1
ATOM 1440 C C . VAL A 1 209 ? -20.755 7.222 -18.322 1.00 50.21 209 VAL A C 1
ATOM 1441 O O . VAL A 1 209 ? -19.991 8.179 -18.464 1.00 58.44 209 VAL A O 1
ATOM 1445 N N . ALA A 1 210 ? -21.409 7.017 -17.179 1.00 48.82 210 ALA A N 1
ATOM 1446 C CA . ALA A 1 210 ? -21.231 7.890 -16.023 1.00 51.32 210 ALA A CA 1
ATOM 1447 C C . ALA A 1 210 ? -20.185 7.346 -15.056 1.00 53.65 210 ALA A C 1
ATOM 1448 O O . ALA A 1 210 ? -19.217 8.039 -14.730 1.00 59.89 210 ALA A O 1
ATOM 1450 N N . LEU A 1 211 ? -20.363 6.112 -14.588 1.00 49.21 211 LEU A N 1
ATOM 1451 C CA . LEU A 1 211 ? -19.418 5.491 -13.666 1.00 49.23 211 LEU A CA 1
ATOM 1452 C C . LEU A 1 211 ? -18.152 4.995 -14.356 1.00 50.79 211 LEU A C 1
ATOM 1453 O O . LEU A 1 211 ? -17.260 4.478 -13.671 1.00 51.35 211 LEU A O 1
ATOM 1458 N N . LYS A 1 212 ? -18.062 5.139 -15.679 1.00 51.92 212 LYS A N 1
ATOM 1459 C CA . LYS A 1 212 ? -16.876 4.794 -16.470 1.00 50.06 212 LYS A CA 1
ATOM 1460 C C . LYS A 1 212 ? -16.293 3.443 -16.067 1.00 53.38 212 LYS A C 1
ATOM 1461 O O . LYS A 1 212 ? -15.099 3.306 -15.798 1.00 56.53 212 LYS A O 1
ATOM 1467 N N . LYS A 1 213 ? -17.149 2.428 -16.021 1.00 49.35 213 LYS A N 1
ATOM 1468 C CA . LYS A 1 213 ? -16.703 1.071 -15.740 1.00 47.28 213 LYS A CA 1
ATOM 1469 C C . LYS A 1 213 ? -16.458 0.323 -17.042 1.00 50.89 213 LYS A C 1
ATOM 1470 O O . LYS A 1 213 ? -17.198 0.489 -18.018 1.00 50.10 213 LYS A O 1
ATOM 1476 N N . ASP A 1 214 ? -15.408 -0.492 -17.055 1.00 47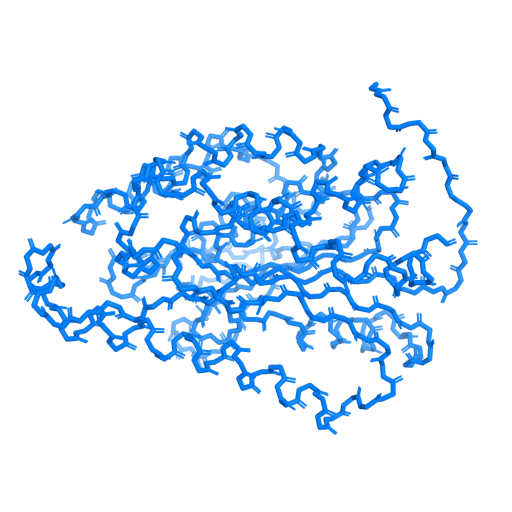.33 214 ASP A N 1
ATOM 1477 C CA . ASP A 1 214 ? -15.167 -1.369 -18.188 1.00 48.67 214 ASP A CA 1
ATOM 1478 C C . ASP A 1 214 ? -16.169 -2.516 -18.182 1.00 46.27 214 ASP A C 1
ATOM 1479 O O . ASP A 1 214 ? -16.606 -2.978 -17.124 1.00 43.14 214 ASP A O 1
ATOM 1484 N N . HIS A 1 215 ? -16.530 -2.973 -19.385 1.00 43.61 215 HIS A N 1
ATOM 1485 C CA . HIS A 1 215 ? -17.568 -3.993 -19.509 1.00 40.43 215 HIS A CA 1
ATOM 1486 C C . HIS A 1 215 ? -17.227 -5.234 -18.695 1.00 42.22 215 HIS A C 1
ATOM 1487 O O . HIS A 1 215 ? -18.101 -5.823 -18.046 1.00 40.03 215 HIS A O 1
ATOM 1494 N N . LYS A 1 216 ? -15.950 -5.627 -18.687 1.00 39.89 216 LYS A N 1
ATOM 1495 C CA . LYS A 1 216 ? -15.512 -6.794 -17.929 1.00 44.01 216 LYS A CA 1
ATOM 1496 C C . LYS A 1 216 ? -15.756 -6.650 -16.431 1.00 38.69 216 LYS A C 1
ATOM 1497 O O . LYS A 1 216 ? -15.861 -7.664 -15.731 1.00 44.39 216 LYS A O 1
ATOM 1503 N N . ASP A 1 217 ? -15.851 -5.421 -15.923 1.00 41.80 217 ASP A N 1
ATOM 1504 C CA . ASP A 1 217 ? -15.963 -5.172 -14.492 1.00 41.34 217 ASP A CA 1
ATOM 1505 C C . ASP A 1 217 ? -17.405 -4.945 -14.037 1.00 41.66 217 ASP A C 1
ATOM 1506 O O . ASP A 1 217 ? -17.625 -4.449 -12.925 1.00 40.60 217 ASP A O 1
ATOM 1511 N N . ILE A 1 218 ? -18.389 -5.293 -14.868 1.00 38.77 218 ILE A N 1
ATOM 1512 C CA . ILE A 1 218 ? -19.799 -5.057 -14.575 1.00 34.66 218 ILE A CA 1
ATOM 1513 C C . ILE A 1 218 ? -20.498 -6.398 -14.408 1.00 34.39 218 ILE A C 1
ATOM 1514 O O . ILE A 1 218 ? -20.210 -7.350 -15.142 1.00 35.71 218 ILE A O 1
ATOM 1519 N N . ARG A 1 219 ? -21.405 -6.476 -13.431 1.00 30.86 219 ARG A N 1
ATOM 1520 C CA . ARG A 1 219 ? -22.281 -7.631 -13.245 1.00 30.32 219 ARG A CA 1
ATOM 1521 C C . ARG A 1 219 ? -23.719 -7.139 -13.163 1.00 31.04 219 ARG A C 1
ATOM 1522 O O . ARG A 1 219 ? -24.053 -6.363 -12.265 1.00 31.34 219 ARG A O 1
ATOM 1530 N N . VAL A 1 220 ? -24.575 -7.616 -14.064 1.00 29.28 220 VAL A N 1
ATOM 1531 C CA . VAL A 1 220 ? -25.955 -7.147 -14.153 1.00 25.45 220 VAL A CA 1
ATOM 1532 C C . VAL A 1 220 ? -26.900 -8.281 -13.782 1.00 27.46 220 VAL A C 1
ATOM 1533 O O . VAL A 1 220 ? -26.827 -9.374 -14.355 1.00 26.66 220 VAL A O 1
ATOM 1537 N N . ILE A 1 221 ? -27.783 -8.023 -12.818 1.00 23.36 221 ILE A N 1
ATOM 1538 C CA . ILE A 1 221 ? -28.905 -8.899 -12.500 1.00 23.55 221 ILE A CA 1
ATOM 1539 C C . ILE A 1 221 ? -30.172 -8.144 -12.874 1.00 25.03 221 ILE A C 1
ATOM 1540 O O . ILE A 1 221 ? -30.464 -7.093 -12.296 1.00 27.15 221 ILE A O 1
ATOM 1545 N N . ASN A 1 222 ? -30.910 -8.671 -13.838 1.00 22.43 222 ASN A N 1
ATOM 1546 C CA . ASN A 1 222 ? -32.157 -8.070 -14.306 1.00 22.07 222 ASN A CA 1
ATOM 1547 C C . ASN A 1 222 ? -33.273 -9.008 -13.885 1.00 25.06 222 ASN A C 1
ATOM 1548 O O . ASN A 1 222 ? -33.361 -10.130 -14.390 1.00 25.41 222 ASN A O 1
ATOM 1553 N N . VAL A 1 223 ? -34.104 -8.579 -12.931 1.00 19.30 223 VAL A N 1
ATOM 1554 C CA . VAL A 1 223 ? -35.216 -9.387 -12.455 1.00 21.25 223 VAL A CA 1
ATOM 1555 C C . VAL A 1 223 ? -36.507 -8.833 -13.039 1.00 24.19 223 VAL A C 1
ATOM 1556 O O . VAL A 1 223 ? -36.825 -7.648 -12.858 1.00 22.49 223 VAL A O 1
ATOM 1560 N N . GLY A 1 224 ? -37.262 -9.690 -13.712 1.00 23.04 224 GLY A N 1
ATOM 1561 C CA . GLY A 1 224 ? -38.556 -9.325 -14.245 1.00 23.62 224 GLY A CA 1
ATOM 1562 C C . GLY A 1 224 ? -39.662 -9.669 -13.272 1.00 22.73 224 GLY A C 1
ATOM 1563 O O . GLY A 1 224 ? -39.437 -9.844 -12.071 1.00 21.05 224 GLY A O 1
ATOM 1564 N N . VAL A 1 225 ? -40.878 -9.764 -13.805 1.00 21.86 225 VAL A N 1
ATOM 1565 C CA . VAL A 1 225 ? -42.036 -10.209 -13.040 1.00 21.31 225 VAL A CA 1
ATOM 1566 C C . VAL A 1 225 ? -42.529 -11.566 -13.491 1.00 23.21 225 VAL A C 1
ATOM 1567 O O . VAL A 1 225 ? -43.522 -12.060 -12.948 1.00 22.48 225 VAL A O 1
ATOM 1571 N N . GLY A 1 226 ? -41.846 -12.206 -14.440 1.00 25.38 226 GLY A N 1
ATOM 1572 C CA . GLY A 1 226 ? -42.302 -13.477 -14.960 1.00 26.01 226 GLY A CA 1
ATOM 1573 C C . GLY A 1 226 ? -43.268 -13.303 -16.121 1.00 29.49 226 GLY A C 1
ATOM 1574 O O . GLY A 1 226 ? -43.722 -12.202 -16.440 1.00 27.91 226 GLY A O 1
ATOM 1575 N N . ILE A 1 227 ? -43.581 -14.432 -16.762 1.00 28.25 227 ILE A N 1
ATOM 1576 C CA . ILE A 1 227 ? -44.478 -14.491 -17.914 1.00 28.14 227 ILE A CA 1
ATOM 1577 C C . ILE A 1 227 ? -45.521 -15.574 -17.659 1.00 30.67 227 ILE A C 1
ATOM 1578 O O . ILE A 1 227 ? -45.181 -16.688 -17.243 1.00 29.23 227 ILE A O 1
ATOM 1583 N N . TYR A 1 228 ? -46.792 -15.244 -17.903 1.00 28.80 228 TYR A N 1
ATOM 1584 C CA . TYR A 1 228 ? -47.922 -16.079 -17.513 1.00 31.27 228 TYR A CA 1
ATOM 1585 C C . TYR A 1 228 ? -48.890 -16.133 -18.689 1.00 31.35 228 TYR A C 1
ATOM 1586 O O . TYR A 1 228 ? -48.729 -15.358 -19.637 1.00 31.53 228 TYR A O 1
ATOM 1595 N N . PRO A 1 229 ? -49.881 -17.026 -18.681 1.00 33.44 229 PRO A N 1
ATOM 1596 C CA . PRO A 1 229 ? -50.794 -17.115 -19.831 1.00 36.44 229 PRO A CA 1
ATOM 1597 C C . PRO A 1 229 ? -51.469 -15.784 -20.139 1.00 36.31 229 PRO A C 1
ATOM 1598 O O . PRO A 1 229 ? -51.938 -15.078 -19.238 1.00 35.42 229 PRO A O 1
ATOM 1602 N N . GLU A 1 230 ? -51.487 -15.443 -21.427 1.00 39.67 230 GLU A N 1
ATOM 1603 C CA . GLU A 1 230 ? -52.109 -14.214 -21.912 1.00 35.14 230 GLU A CA 1
ATOM 1604 C C . GLU A 1 230 ? -53.614 -14.250 -21.649 1.00 35.91 230 GLU A C 1
ATOM 1605 O O . GLU A 1 230 ? -54.278 -15.221 -22.032 1.00 34.51 230 GLU A O 1
ATOM 1611 N N . PRO A 1 231 ? -54.186 -13.232 -21.003 1.00 32.07 231 PRO A N 1
ATOM 1612 C CA . PRO A 1 231 ? -55.649 -13.205 -20.825 1.00 30.34 231 PRO A CA 1
ATOM 1613 C C . PRO A 1 231 ? -56.363 -12.987 -22.151 1.00 32.02 231 PRO A C 1
ATOM 1614 O O . PRO A 1 231 ? -55.953 -12.165 -22.974 1.00 32.50 231 PRO A O 1
ATOM 1618 N N . LYS A 1 232 ? -57.441 -13.727 -22.350 1.00 30.15 232 LYS A N 1
ATOM 1619 C CA . LYS A 1 232 ? -58.176 -13.753 -23.603 1.00 29.45 232 LYS A CA 1
ATOM 1620 C C . LYS A 1 232 ? -59.260 -12.685 -23.609 1.00 28.08 232 LYS A C 1
ATOM 1621 O O . LYS A 1 232 ? -59.626 -12.163 -22.554 1.00 28.03 232 LYS A O 1
ATOM 1627 N N . PRO A 1 233 ? -59.784 -12.322 -24.791 1.00 28.92 233 PRO A N 1
ATOM 1628 C CA . PRO A 1 233 ? -60.831 -11.288 -24.827 1.00 27.20 233 PRO A CA 1
ATOM 1629 C C . PRO A 1 233 ? -62.050 -11.635 -23.995 1.00 33.61 233 PRO A C 1
ATOM 1630 O O . PRO A 1 233 ? -62.614 -10.743 -23.350 1.00 30.63 233 PRO A O 1
ATOM 1634 N N . GLY A 1 234 ? -62.457 -12.910 -23.972 1.00 32.51 234 GLY A N 1
ATOM 1635 C CA . GLY A 1 234 ? -63.623 -13.288 -23.182 1.00 30.48 234 GLY A CA 1
ATOM 1636 C C . GLY A 1 234 ? -63.499 -12.895 -21.721 1.00 34.78 234 GLY A C 1
ATOM 1637 O O . GLY A 1 234 ? -64.449 -12.386 -21.120 1.00 35.47 234 GLY A O 1
ATOM 1638 N N . LEU A 1 235 ? -62.325 -13.119 -21.131 1.00 31.75 235 LEU A N 1
ATOM 1639 C CA . LEU A 1 235 ? -62.111 -12.750 -19.737 1.00 32.51 235 LEU A CA 1
ATOM 1640 C C . LEU A 1 235 ? -62.011 -11.236 -19.576 1.00 34.88 235 LEU A C 1
ATOM 1641 O O . LEU A 1 235 ? -62.621 -10.661 -18.668 1.00 33.94 235 LEU A O 1
ATOM 1646 N N . LEU A 1 236 ? -61.226 -10.574 -20.436 1.00 32.24 236 LEU A N 1
ATOM 1647 C CA . LEU A 1 236 ? -61.037 -9.132 -20.290 1.00 29.68 236 LEU A CA 1
ATOM 1648 C C . LEU A 1 236 ? -62.351 -8.384 -20.466 1.00 35.22 236 LEU A C 1
ATOM 1649 O O . LEU A 1 236 ? -62.592 -7.374 -19.791 1.00 33.00 236 LEU A O 1
ATOM 1654 N N . MET A 1 237 ? -63.220 -8.883 -21.355 1.00 31.98 237 MET A N 1
ATOM 1655 C CA . MET A 1 237 ? -64.514 -8.249 -21.595 1.00 36.26 237 MET A CA 1
ATOM 1656 C C . MET A 1 237 ? -65.376 -8.217 -20.339 1.00 36.48 237 MET A C 1
ATOM 1657 O O . MET A 1 237 ? -66.250 -7.349 -20.209 1.00 41.26 237 MET A O 1
ATOM 1662 N N . ARG A 1 238 ? -65.154 -9.149 -19.410 1.00 35.16 238 ARG A N 1
ATOM 1663 C CA . ARG A 1 238 ? -65.907 -9.184 -18.164 1.00 37.62 238 ARG A CA 1
ATOM 1664 C C . ARG A 1 238 ? -65.382 -8.206 -17.125 1.00 42.89 238 ARG A C 1
ATOM 1665 O O . ARG A 1 238 ? -66.065 -7.971 -16.122 1.00 42.81 238 ARG A O 1
ATOM 1673 N N . ILE A 1 239 ? -64.194 -7.638 -17.320 1.00 38.20 239 ILE A N 1
ATOM 1674 C CA . ILE A 1 239 ? -63.593 -6.834 -16.261 1.00 38.91 239 ILE A CA 1
ATOM 1675 C C . ILE A 1 239 ? -63.127 -5.479 -16.777 1.00 41.36 239 ILE A C 1
ATOM 1676 O O . ILE A 1 239 ? -62.524 -4.706 -16.026 1.00 45.48 239 ILE A O 1
ATOM 1681 N N . ALA A 1 240 ? -63.413 -5.166 -18.044 1.00 37.71 240 ALA A N 1
ATOM 1682 C CA . ALA A 1 240 ? -62.916 -3.931 -18.641 1.00 40.45 240 ALA A CA 1
ATOM 1683 C C . ALA A 1 240 ? -63.713 -3.603 -19.891 1.00 42.57 240 ALA A C 1
ATOM 1684 O O . ALA A 1 240 ? -63.802 -4.423 -20.808 1.00 39.14 240 ALA A O 1
ATOM 1686 N N . LYS A 1 241 ? -64.263 -2.392 -19.944 1.00 36.46 241 LYS A N 1
ATOM 1687 C CA . LYS A 1 241 ? -65.093 -2.046 -21.087 1.00 39.35 241 LYS A CA 1
ATOM 1688 C C . LYS A 1 241 ? -64.254 -1.825 -22.344 1.00 40.58 241 LYS A C 1
ATOM 1689 O O . LYS A 1 241 ? -64.704 -2.145 -23.452 1.00 45.72 241 LYS A O 1
ATOM 1695 N N . LYS A 1 242 ? -63.025 -1.339 -22.196 1.00 34.43 242 LYS A N 1
ATOM 1696 C CA . LYS A 1 242 ? -62.133 -1.141 -23.338 1.00 31.26 242 LYS A CA 1
ATOM 1697 C C . LYS A 1 242 ? -61.060 -2.233 -23.345 1.00 28.88 242 LYS A C 1
ATOM 1698 O O . LYS A 1 242 ? -59.855 -1.993 -23.194 1.00 27.16 242 LYS A O 1
ATOM 1704 N N . TRP A 1 243 ? -61.539 -3.465 -23.548 1.00 30.20 243 TRP A N 1
ATOM 1705 C CA . TRP A 1 243 ? -60.688 -4.643 -23.401 1.00 27.62 243 TRP A CA 1
ATOM 1706 C C . TRP A 1 243 ? -59.582 -4.695 -24.453 1.00 25.52 243 TRP A C 1
ATOM 1707 O O . TRP A 1 243 ? -58.504 -5.243 -24.181 1.00 23.15 243 TRP A O 1
ATOM 1718 N N . LEU A 1 244 ? -59.824 -4.153 -25.650 1.00 24.92 244 LEU A N 1
ATOM 1719 C CA . LEU A 1 244 ? -58.793 -4.212 -26.681 1.00 23.59 244 LEU A CA 1
ATOM 1720 C C . LEU A 1 244 ? -57.629 -3.295 -26.325 1.0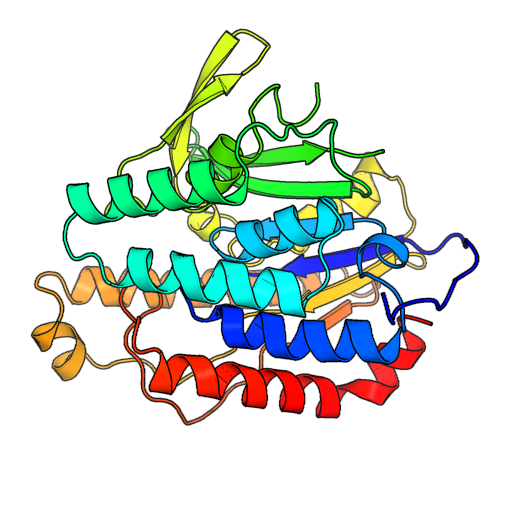0 25.22 244 LEU A C 1
ATOM 1721 O O . LEU A 1 244 ? -56.459 -3.688 -26.449 1.00 21.78 244 LEU A O 1
ATOM 1726 N N . ALA A 1 245 ? -57.930 -2.084 -25.841 1.00 24.07 245 ALA A N 1
ATOM 1727 C CA . ALA A 1 245 ? -56.864 -1.208 -25.364 1.00 21.26 245 ALA A CA 1
ATOM 1728 C C . ALA A 1 245 ? -56.109 -1.846 -24.207 1.00 20.76 245 ALA A C 1
ATOM 1729 O O . ALA A 1 245 ? -54.881 -1.732 -24.113 1.00 21.02 245 ALA A O 1
ATOM 1731 N N . VAL A 1 246 ? -56.829 -2.503 -23.300 1.00 21.27 246 VAL A N 1
ATOM 1732 C CA . VAL A 1 246 ? -56.184 -3.179 -22.176 1.00 21.71 246 VAL A CA 1
ATOM 1733 C C . VAL A 1 246 ? -55.255 -4.281 -22.671 1.00 20.98 246 VAL A C 1
ATOM 1734 O O . VAL A 1 246 ? -54.116 -4.417 -22.204 1.00 20.74 246 VAL A O 1
ATOM 1738 N N . GLN A 1 247 ? -55.716 -5.068 -23.645 1.00 21.21 247 GLN A N 1
ATOM 1739 C CA . GLN A 1 247 ? -54.882 -6.156 -24.152 1.00 24.00 247 GLN A CA 1
ATOM 1740 C C . GLN A 1 247 ? -53.673 -5.617 -24.906 1.00 21.15 247 GLN A C 1
ATOM 1741 O O . GLN A 1 247 ? -52.560 -6.149 -24.782 1.00 22.67 247 GLN A O 1
ATOM 1747 N N . LEU A 1 248 ? -53.882 -4.572 -25.703 1.00 21.72 248 LEU A N 1
ATOM 1748 C CA . LEU A 1 248 ? -52.796 -3.954 -26.454 1.00 20.58 248 LEU A CA 1
ATOM 1749 C C . LEU A 1 248 ? -51.735 -3.385 -25.520 1.00 22.06 248 LEU A C 1
ATOM 1750 O O . LEU A 1 248 ? -50.528 -3.557 -25.748 1.00 20.87 248 LEU A O 1
ATOM 1755 N N . LEU A 1 249 ? -52.169 -2.686 -24.465 1.00 19.95 249 LEU A N 1
ATOM 1756 C CA . LEU A 1 249 ? -51.214 -2.163 -23.491 1.00 21.64 249 LEU A CA 1
ATOM 1757 C C . LEU A 1 249 ? -50.319 -3.271 -22.952 1.00 20.32 249 LEU A C 1
ATOM 1758 O O . LEU A 1 249 ? -49.091 -3.140 -22.927 1.00 19.82 249 LEU A O 1
ATOM 1763 N N . GLN A 1 250 ? -50.923 -4.398 -22.552 1.00 19.33 250 GLN A N 1
ATOM 1764 C CA . GLN A 1 250 ? -50.140 -5.481 -21.967 1.00 18.75 250 GLN A CA 1
ATOM 1765 C C . GLN A 1 250 ? -49.177 -6.088 -22.986 1.00 18.45 250 GLN A C 1
ATOM 1766 O O . GLN A 1 250 ? -47.999 -6.323 -22.680 1.00 18.55 250 GLN A O 1
ATOM 1772 N N . LYS A 1 251 ? -49.658 -6.353 -24.209 1.00 18.44 251 LYS A N 1
ATOM 1773 C CA . LYS A 1 251 ? -48.781 -7.004 -25.185 1.00 18.29 251 LYS A CA 1
ATOM 1774 C C . LYS A 1 251 ? -47.631 -6.092 -25.594 1.00 20.36 251 LYS A C 1
ATOM 1775 O O . LYS A 1 251 ? -46.484 -6.547 -25.711 1.00 20.70 251 LYS A O 1
ATOM 1781 N N . THR A 1 252 ? -47.903 -4.794 -25.788 1.00 20.49 252 THR A N 1
ATOM 1782 C CA . THR A 1 252 ? -46.806 -3.899 -26.152 1.00 20.60 252 THR A CA 1
ATOM 1783 C C . THR A 1 252 ? -45.786 -3.791 -25.019 1.00 19.14 252 THR A C 1
ATOM 1784 O O . THR A 1 252 ? -44.579 -3.747 -25.275 1.00 21.14 252 THR A O 1
ATOM 1788 N N . LEU A 1 253 ? -46.256 -3.791 -23.766 1.00 20.39 253 LEU A N 1
ATOM 1789 C CA . LEU A 1 253 ? -45.370 -3.766 -22.611 1.00 20.94 253 LEU A CA 1
ATOM 1790 C C . LEU A 1 253 ? -44.473 -4.998 -22.582 1.00 19.75 253 LEU A C 1
ATOM 1791 O O . LEU A 1 253 ? -43.270 -4.899 -22.330 1.00 19.74 253 LEU A O 1
ATOM 1796 N N . GLU A 1 254 ? -45.051 -6.168 -22.853 1.00 20.52 254 GLU A N 1
ATOM 1797 C CA . GLU A 1 254 ? -44.254 -7.389 -22.873 1.00 21.02 254 GLU A CA 1
ATOM 1798 C C . GLU A 1 254 ? -43.215 -7.355 -23.985 1.00 19.40 254 GLU A C 1
ATOM 1799 O O . GLU A 1 254 ? -42.065 -7.776 -23.789 1.00 18.35 254 GLU A O 1
ATOM 1805 N N . ILE A 1 255 ? -43.607 -6.887 -25.170 1.00 18.53 255 ILE A N 1
ATOM 1806 C CA . ILE A 1 255 ? -42.653 -6.821 -26.272 1.00 19.67 255 ILE A CA 1
ATOM 1807 C C . ILE A 1 255 ? -41.519 -5.855 -25.935 1.00 21.47 255 ILE A C 1
ATOM 1808 O O . ILE A 1 255 ? -40.341 -6.161 -26.142 1.00 20.09 255 ILE A O 1
ATOM 1813 N N . ASN A 1 256 ? -41.838 -4.694 -25.354 1.00 20.18 256 ASN A N 1
ATOM 1814 C CA . ASN A 1 256 ? -40.754 -3.779 -25.022 1.00 21.71 256 ASN A CA 1
ATOM 1815 C C . ASN A 1 256 ? -39.818 -4.398 -23.988 1.00 20.96 256 ASN A C 1
ATOM 1816 O O . ASN A 1 256 ? -38.592 -4.242 -24.076 1.00 21.30 256 ASN A O 1
ATOM 1821 N N . THR A 1 257 ? -40.372 -5.172 -23.052 1.00 18.36 257 THR A N 1
ATOM 1822 C CA . THR A 1 257 ? -39.561 -5.821 -22.025 1.00 19.11 257 THR A CA 1
ATOM 1823 C C . THR A 1 257 ? -38.621 -6.862 -22.630 1.00 20.15 257 THR A C 1
ATOM 1824 O O . THR A 1 257 ? -37.410 -6.839 -22.380 1.00 20.82 257 THR A O 1
ATOM 1828 N N . GLN A 1 258 ? -39.157 -7.743 -23.471 1.00 19.43 258 GLN A N 1
ATOM 1829 C CA . GLN A 1 258 ? -38.343 -8.811 -24.054 1.00 20.27 258 GLN A CA 1
ATOM 1830 C C . GLN A 1 258 ? -37.390 -8.274 -25.113 1.00 22.06 258 GLN A C 1
ATOM 1831 O O . GLN A 1 258 ? -36.227 -8.683 -25.173 1.00 20.18 258 GLN A O 1
ATOM 1837 N N . SER A 1 259 ? -37.867 -7.369 -25.968 1.00 20.52 259 SER A N 1
ATOM 1838 C CA . SER A 1 259 ? -37.008 -6.848 -27.029 1.00 18.78 259 SER A CA 1
ATOM 1839 C C . SER A 1 259 ? -35.872 -6.009 -26.476 1.00 20.38 259 SER A C 1
ATOM 1840 O O . SER A 1 259 ? -34.780 -6.004 -27.054 1.00 20.77 259 SER A O 1
ATOM 1843 N N . MET A 1 260 ? -36.112 -5.268 -25.383 1.00 18.50 260 MET A N 1
ATOM 1844 C CA . MET A 1 260 ? -35.010 -4.581 -24.720 1.00 22.50 260 MET A CA 1
ATOM 1845 C C . MET A 1 260 ? -33.942 -5.565 -24.268 1.00 21.96 260 MET A C 1
ATOM 1846 O O . MET A 1 260 ? -32.746 -5.291 -24.395 1.00 21.25 260 MET A O 1
ATOM 1851 N N . ASP A 1 261 ? -34.359 -6.725 -23.750 1.00 20.06 261 ASP A N 1
ATOM 1852 C CA . ASP A 1 261 ? -33.380 -7.736 -23.369 1.00 21.38 261 ASP A CA 1
ATOM 1853 C C . ASP A 1 261 ? -32.597 -8.239 -24.581 1.00 20.28 261 ASP A C 1
ATOM 1854 O O . ASP A 1 261 ? -31.385 -8.453 -24.496 1.00 23.21 261 ASP A O 1
ATOM 1859 N N . GLN A 1 262 ? -33.272 -8.447 -25.708 1.00 18.21 262 GLN A N 1
ATOM 1860 C CA . GLN A 1 262 ? -32.577 -8.915 -26.900 1.00 21.21 262 GLN A CA 1
ATOM 1861 C C . GLN A 1 262 ? -31.608 -7.863 -27.416 1.00 23.80 262 GLN A C 1
ATOM 1862 O O . GLN A 1 262 ? -30.491 -8.192 -27.841 1.00 23.76 262 GLN A O 1
ATOM 1868 N N . LEU A 1 263 ? -32.023 -6.589 -27.393 1.00 21.56 263 LEU A N 1
ATOM 1869 C CA . LEU A 1 263 ? -31.129 -5.521 -27.836 1.00 22.27 263 LEU A CA 1
ATOM 1870 C C . LEU A 1 263 ? -29.887 -5.470 -26.961 1.00 25.69 263 LEU A C 1
ATOM 1871 O O . LEU A 1 263 ? -28.771 -5.300 -27.464 1.00 26.52 263 LEU A O 1
ATOM 1876 N N . ARG A 1 264 ? -30.063 -5.633 -25.647 1.00 22.14 264 ARG A N 1
ATOM 1877 C CA . ARG A 1 264 ? -28.916 -5.715 -24.750 1.00 23.88 264 ARG A CA 1
ATOM 1878 C C . ARG A 1 264 ? -27.971 -6.834 -25.164 1.00 26.25 264 ARG A C 1
ATOM 1879 O O . ARG A 1 264 ? -26.752 -6.636 -25.230 1.00 27.72 264 ARG A O 1
ATOM 1887 N N . ASP A 1 265 ? -28.515 -8.025 -25.425 1.00 25.15 265 ASP A N 1
ATOM 1888 C CA . ASP A 1 265 ? -27.661 -9.161 -25.762 1.00 28.79 265 ASP A CA 1
ATOM 1889 C C . ASP A 1 265 ? -26.918 -8.925 -27.070 1.00 31.61 265 ASP A C 1
ATOM 1890 O O . ASP A 1 265 ? -25.795 -9.406 -27.242 1.00 34.05 265 ASP A O 1
ATOM 1895 N N . ILE A 1 266 ? -27.515 -8.170 -27.989 1.00 28.03 266 ILE A N 1
ATOM 1896 C CA . ILE A 1 266 ? -26.848 -7.865 -29.251 1.00 29.50 266 ILE A CA 1
ATOM 1897 C C . ILE A 1 266 ? -25.706 -6.874 -29.034 1.00 32.37 266 ILE A C 1
ATOM 1898 O O . ILE A 1 266 ? -24.596 -7.060 -29.544 1.00 36.49 266 ILE A O 1
ATOM 1903 N N . LEU A 1 267 ? -25.962 -5.800 -28.287 1.00 31.17 267 LEU A N 1
ATOM 1904 C CA . LEU A 1 267 ? -25.013 -4.690 -28.181 1.00 31.87 267 LEU A CA 1
ATOM 1905 C C . LEU A 1 267 ? -23.965 -4.872 -27.095 1.00 35.81 267 LEU A C 1
ATOM 1906 O O . LEU A 1 267 ? -22.920 -4.204 -27.148 1.00 34.67 267 LEU A O 1
ATOM 1911 N N . PHE A 1 268 ? -24.226 -5.710 -26.094 1.00 32.03 268 PHE A N 1
ATOM 1912 C CA . PHE A 1 268 ? -23.343 -5.814 -24.935 1.00 31.39 268 PHE A CA 1
ATOM 1913 C C . PHE A 1 268 ? -23.106 -7.276 -24.589 1.00 32.05 268 PHE A C 1
ATOM 1914 O O . PHE A 1 268 ? -23.291 -7.710 -23.452 1.00 33.80 268 PHE A O 1
ATOM 1922 N N . LYS A 1 269 ? -22.668 -8.044 -25.592 1.00 36.90 269 LYS A N 1
ATOM 1923 C CA . LYS A 1 269 ? -22.295 -9.438 -25.378 1.00 38.51 269 LYS A CA 1
ATOM 1924 C C . LYS A 1 269 ? -21.339 -9.597 -24.207 1.00 37.06 269 LYS A C 1
ATOM 1925 O O . LYS A 1 269 ? -21.412 -10.588 -23.474 1.00 40.41 269 LYS A O 1
ATOM 1931 N N . ASP A 1 270 ? -20.446 -8.630 -24.012 1.00 35.10 270 ASP A N 1
ATOM 1932 C CA . ASP A 1 270 ? -19.324 -8.757 -23.093 1.00 36.79 270 ASP A CA 1
ATOM 1933 C C . ASP A 1 270 ? -19.586 -8.117 -21.732 1.00 40.10 270 ASP A C 1
ATOM 1934 O O . ASP A 1 270 ? -18.636 -7.900 -20.971 1.00 39.27 270 ASP A O 1
ATOM 1939 N N . ILE A 1 271 ? -20.836 -7.816 -21.410 1.00 34.25 271 ILE A N 1
ATOM 1940 C CA . ILE A 1 271 ? -21.214 -7.390 -20.055 1.00 35.70 271 ILE A CA 1
ATOM 1941 C C . ILE A 1 271 ? -21.910 -8.557 -19.394 1.00 35.71 271 ILE A C 1
ATOM 1942 O O . ILE A 1 271 ? -23.031 -8.927 -19.803 1.00 34.01 271 ILE A O 1
ATOM 1947 N N . PRO A 1 272 ? -21.302 -9.210 -18.397 1.00 31.64 272 PRO A N 1
ATOM 1948 C CA . PRO A 1 272 ? -21.932 -10.365 -17.748 1.00 34.36 272 PRO A CA 1
ATOM 1949 C C . PRO A 1 272 ? -23.295 -10.001 -17.175 1.00 33.57 272 PRO A C 1
ATOM 1950 O O . PRO A 1 272 ? -23.424 -9.058 -16.386 1.00 34.01 272 PRO A O 1
ATOM 1954 N N . THR A 1 273 ? -24.316 -10.759 -17.580 1.00 30.70 273 THR A N 1
ATOM 1955 C CA . THR A 1 273 ? -25.699 -10.424 -17.262 1.00 29.75 273 THR A CA 1
ATOM 1956 C C . THR A 1 273 ? -26.506 -11.687 -17.028 1.00 30.57 273 THR A C 1
ATOM 1957 O O . THR A 1 273 ? -26.364 -12.675 -17.757 1.00 31.35 273 THR A O 1
ATOM 1961 N N . ILE A 1 274 ? -27.352 -11.648 -16.004 1.00 25.71 274 ILE A N 1
ATOM 1962 C CA . ILE A 1 274 ? -28.335 -12.688 -15.732 1.00 23.62 274 ILE A CA 1
ATOM 1963 C C . ILE A 1 274 ? -29.705 -12.027 -15.725 1.00 26.23 274 ILE A C 1
ATOM 1964 O O . ILE A 1 274 ? -29.937 -11.096 -14.942 1.00 25.90 274 ILE A O 1
ATOM 1969 N N . ARG A 1 275 ? -30.613 -12.504 -16.576 1.00 25.45 275 ARG A N 1
ATOM 1970 C CA . ARG A 1 275 ? -32.004 -12.060 -16.546 1.00 23.53 275 ARG A CA 1
ATOM 1971 C C . ARG A 1 275 ? -32.868 -13.180 -15.994 1.00 28.56 275 ARG A C 1
ATOM 1972 O O . ARG A 1 275 ? -32.782 -14.329 -16.452 1.00 26.04 275 ARG A O 1
ATOM 1980 N N . ILE A 1 276 ? -33.688 -12.846 -15.006 1.00 24.10 276 ILE A N 1
ATOM 1981 C CA . ILE A 1 276 ? -34.533 -13.805 -14.314 1.00 25.05 276 ILE A CA 1
ATOM 1982 C C . ILE A 1 276 ? -35.973 -13.353 -14.518 1.00 26.22 276 ILE A C 1
ATOM 1983 O O . ILE A 1 276 ? -36.453 -12.445 -13.826 1.00 22.66 276 ILE A O 1
ATOM 1988 N N . SER A 1 277 ? -36.658 -13.962 -15.486 1.00 25.61 277 SER A N 1
ATOM 1989 C CA . SER A 1 277 ? -38.083 -13.748 -15.705 1.00 27.07 277 SER A CA 1
ATOM 1990 C C . SER A 1 277 ? -38.651 -14.946 -16.464 1.00 26.23 277 SER A C 1
ATOM 1991 O O . SER A 1 277 ? -38.780 -14.913 -17.695 1.00 29.45 277 SER A O 1
ATOM 1994 N N . ASP A 1 278 ? -38.984 -16.005 -15.745 1.00 26.72 278 ASP A N 1
ATOM 1995 C CA . ASP A 1 278 ? -39.328 -17.269 -16.381 1.00 29.07 278 ASP A CA 1
ATOM 1996 C C . ASP A 1 278 ? -40.810 -17.325 -16.756 1.00 31.65 278 ASP A C 1
ATOM 1997 O O . ASP A 1 278 ? -41.633 -16.522 -16.312 1.00 29.53 278 ASP A O 1
ATOM 2002 N N . THR A 1 279 ? -41.148 -18.329 -17.559 1.00 32.08 279 THR A N 1
ATOM 2003 C CA . THR A 1 279 ? -42.504 -18.543 -18.045 1.00 32.89 279 THR A CA 1
ATOM 2004 C C . THR A 1 279 ? -43.186 -19.643 -17.243 1.00 34.93 279 THR A C 1
ATOM 2005 O O . THR A 1 279 ? -42.582 -20.682 -16.946 1.00 36.85 279 THR A O 1
ATOM 2009 N N . PHE A 1 280 ? -44.442 -19.398 -16.878 1.00 32.18 280 PHE A N 1
ATOM 2010 C CA . PHE A 1 280 ? -45.237 -20.319 -16.086 1.00 35.98 280 PHE A CA 1
ATOM 2011 C C . PHE A 1 280 ? -46.598 -20.486 -16.745 1.00 39.94 280 PHE A C 1
ATOM 2012 O O . PHE A 1 280 ? -47.053 -19.622 -17.500 1.00 38.65 280 PHE A O 1
ATOM 2020 N N . GLU A 1 281 ? -47.238 -21.621 -16.469 1.00 43.93 281 GLU A N 1
ATOM 2021 C CA . GLU A 1 281 ? -48.574 -21.867 -16.991 1.00 45.56 281 GLU A CA 1
ATOM 2022 C C . GLU A 1 281 ? -49.673 -21.476 -16.011 1.00 44.10 281 GLU A C 1
ATOM 2023 O O . GLU A 1 281 ? -50.843 -21.423 -16.403 1.00 47.06 281 GLU A O 1
ATOM 2029 N N . ARG A 1 282 ? -49.332 -21.203 -14.760 1.00 40.57 282 ARG A N 1
ATOM 2030 C CA . ARG A 1 282 ? -50.261 -20.675 -13.775 1.00 41.38 282 ARG A CA 1
ATOM 2031 C C . ARG A 1 282 ? -49.504 -19.654 -12.943 1.00 39.28 282 ARG A C 1
ATOM 2032 O O . ARG A 1 282 ? -48.268 -19.684 -12.885 1.00 36.23 282 ARG A O 1
ATOM 2040 N N . PRO A 1 283 ? -50.213 -18.713 -12.293 1.00 35.66 283 PRO A N 1
ATOM 2041 C CA . PRO A 1 283 ? -51.667 -18.520 -12.296 1.00 37.39 283 PRO A CA 1
ATOM 2042 C C . PRO A 1 283 ? -52.192 -17.878 -13.579 1.00 37.28 283 PRO A C 1
ATOM 2043 O O . PRO A 1 283 ? -51.432 -17.222 -14.287 1.00 37.41 283 PRO A O 1
ATOM 2047 N N . GLU A 1 284 ? -53.466 -18.111 -13.892 1.00 38.66 284 GLU A N 1
ATOM 2048 C CA . GLU A 1 284 ? -54.161 -17.356 -14.927 1.00 37.38 284 GLU A CA 1
ATOM 2049 C C . GLU A 1 284 ? -54.599 -16.032 -14.323 1.00 36.78 284 GLU A C 1
ATOM 2050 O O . GLU A 1 284 ? -55.336 -16.011 -13.333 1.00 36.04 284 GLU A O 1
ATOM 2056 N N . MET A 1 285 ? -54.137 -14.935 -14.898 1.00 29.59 285 MET A N 1
ATOM 2057 C CA . MET A 1 285 ? -54.352 -13.622 -14.317 1.00 30.73 285 MET A CA 1
ATOM 2058 C C . MET A 1 285 ? -54.877 -12.685 -15.386 1.00 29.78 285 MET A C 1
ATOM 2059 O O . MET A 1 285 ? -54.792 -12.962 -16.584 1.00 28.07 285 MET A O 1
ATOM 2064 N N . ALA A 1 286 ? -55.428 -11.563 -14.931 1.00 27.65 286 ALA A N 1
ATOM 2065 C CA . ALA A 1 286 ? -55.705 -10.453 -15.819 1.00 25.98 286 ALA A CA 1
ATOM 2066 C C . ALA A 1 286 ? -54.391 -9.789 -16.217 1.00 25.30 286 ALA A C 1
ATOM 2067 O O . ALA A 1 286 ? -53.307 -10.240 -15.850 1.00 26.13 286 ALA A O 1
ATOM 2069 N N . THR A 1 287 ? -54.488 -8.689 -16.960 1.00 21.17 287 THR A N 1
ATOM 2070 C CA . THR A 1 287 ? -53.276 -7.959 -17.328 1.00 20.87 287 THR A CA 1
ATOM 2071 C C . THR A 1 287 ? -52.641 -7.297 -16.102 1.00 23.55 287 THR A C 1
ATOM 2072 O O . THR A 1 287 ? -53.238 -7.217 -15.022 1.00 24.12 287 THR A O 1
ATOM 2076 N N . ASP A 1 288 ? -51.415 -6.784 -16.298 1.00 19.35 288 ASP A N 1
ATOM 2077 C CA . ASP A 1 288 ? -50.705 -6.089 -15.224 1.00 20.81 288 ASP A CA 1
ATOM 2078 C C . ASP A 1 288 ? -51.533 -4.931 -14.671 1.00 22.54 288 ASP A C 1
ATOM 2079 O O . ASP A 1 288 ? -51.539 -4.680 -13.459 1.00 22.32 288 ASP A O 1
ATOM 2084 N N . LEU A 1 289 ? -52.238 -4.216 -15.547 1.00 21.52 289 LEU A N 1
ATOM 2085 C CA . LEU A 1 289 ? -53.024 -3.063 -15.108 1.00 19.00 289 LEU A CA 1
ATOM 2086 C C . LEU A 1 289 ? -54.129 -3.461 -14.133 1.00 23.70 289 LEU A C 1
ATOM 2087 O O . LEU A 1 289 ? -54.467 -2.691 -13.219 1.00 22.11 289 LEU A O 1
ATOM 2092 N N . LEU A 1 290 ? -54.696 -4.656 -14.301 1.00 22.47 290 LEU A N 1
ATOM 2093 C CA . LEU A 1 290 ? -55.950 -5.006 -13.655 1.00 23.52 290 LEU A CA 1
ATOM 2094 C C . LEU A 1 290 ? -55.836 -6.020 -12.526 1.00 24.68 290 LEU A C 1
ATOM 2095 O O . LEU A 1 290 ? -56.739 -6.071 -11.687 1.00 27.20 290 LEU A O 1
ATOM 2100 N N . GLU A 1 291 ? -54.784 -6.845 -12.489 1.00 22.60 291 GLU A N 1
ATOM 2101 C CA . GLU A 1 291 ? -54.755 -7.981 -11.568 1.00 23.71 291 GLU A CA 1
ATOM 2102 C C . GLU A 1 291 ? -54.456 -7.524 -10.142 1.00 22.78 291 GLU A C 1
ATOM 2103 O O . GLU A 1 291 ? -53.418 -6.903 -9.882 1.00 23.70 291 GLU A O 1
ATOM 2109 N N . TYR A 1 292 ? -55.348 -7.875 -9.205 1.00 26.09 292 TYR A N 1
ATOM 2110 C CA . TYR A 1 292 ? -55.119 -7.539 -7.805 1.00 25.50 292 TYR A CA 1
ATOM 2111 C C . TYR A 1 292 ? -55.443 -8.683 -6.846 1.00 30.85 292 TYR A C 1
ATOM 2112 O O . TYR A 1 292 ? -55.402 -8.471 -5.622 1.00 30.72 292 TYR A O 1
ATOM 2121 N N . ASN A 1 293 ? -55.746 -9.883 -7.345 1.00 29.16 293 ASN A N 1
ATOM 2122 C CA . ASN A 1 293 ? -56.148 -10.998 -6.483 1.00 31.38 293 ASN A CA 1
ATOM 2123 C C . ASN A 1 293 ? -54.940 -11.469 -5.683 1.00 33.67 293 ASN A C 1
ATOM 2124 O O . ASN A 1 293 ? -54.011 -12.070 -6.234 1.00 33.34 293 ASN A O 1
ATOM 2129 N N . LEU A 1 294 ? -54.950 -11.196 -4.374 1.00 33.22 294 LEU A N 1
ATOM 2130 C CA . LEU A 1 294 ? -53.786 -11.498 -3.546 1.00 33.47 294 LEU A CA 1
ATOM 2131 C C . LEU A 1 294 ? -53.510 -12.996 -3.477 1.00 34.17 294 LEU A C 1
ATOM 2132 O O . LEU A 1 294 ? -52.354 -13.404 -3.321 1.00 34.51 294 LEU A O 1
ATOM 2137 N N . ASP A 1 295 ? -54.550 -13.825 -3.582 1.00 35.82 295 ASP A N 1
ATOM 2138 C CA . ASP A 1 295 ? -54.343 -15.270 -3.625 1.00 38.79 295 ASP A CA 1
ATOM 2139 C C . ASP A 1 295 ? -53.457 -15.660 -4.805 1.00 37.20 295 ASP A C 1
ATOM 2140 O O . ASP A 1 295 ? -52.414 -16.303 -4.629 1.00 38.68 295 ASP A O 1
ATOM 2145 N N . LYS A 1 296 ? -53.846 -15.255 -6.018 1.00 33.72 296 LYS A N 1
ATOM 2146 C CA . LYS A 1 296 ? -53.015 -15.508 -7.194 1.00 32.32 296 LYS A CA 1
ATOM 2147 C C . LYS A 1 296 ? -51.642 -14.857 -7.052 1.00 31.48 296 LYS A C 1
ATOM 2148 O O . LYS A 1 296 ? -50.612 -15.508 -7.239 1.00 29.33 296 LYS A O 1
ATOM 2154 N N . LEU A 1 297 ? -51.607 -13.565 -6.710 1.00 30.25 297 LEU A N 1
ATOM 2155 C CA . LEU A 1 297 ? -50.336 -12.840 -6.670 1.00 27.51 297 LEU A CA 1
ATOM 2156 C C . LEU A 1 297 ? -49.365 -13.413 -5.641 1.00 30.11 297 LEU A C 1
ATOM 2157 O O . LEU A 1 297 ? -48.145 -13.376 -5.849 1.00 27.56 297 LEU A O 1
ATOM 2162 N N . ASN A 1 298 ? -49.874 -13.917 -4.510 1.00 29.33 298 ASN A N 1
ATOM 2163 C CA . ASN A 1 298 ? -48.978 -14.474 -3.507 1.00 30.87 298 ASN A CA 1
ATOM 2164 C C . ASN A 1 298 ? -48.269 -15.715 -4.032 1.00 29.33 298 ASN A C 1
ATOM 2165 O O . ASN A 1 298 ? -47.119 -15.977 -3.655 1.00 33.96 298 ASN A O 1
ATOM 2170 N N . THR A 1 299 ? -48.916 -16.472 -4.925 1.00 30.03 299 THR A N 1
ATOM 2171 C CA . THR A 1 299 ? -48.239 -17.636 -5.494 1.00 29.73 299 THR A CA 1
ATOM 2172 C C . THR A 1 299 ? -47.047 -17.243 -6.358 1.00 31.57 299 THR A C 1
ATOM 2173 O O . THR A 1 299 ? -46.175 -18.085 -6.603 1.00 31.87 299 THR A O 1
ATOM 2177 N N . LEU A 1 300 ? -46.962 -15.983 -6.804 1.00 29.37 300 LEU A N 1
ATOM 2178 C CA . LEU A 1 300 ? -45.810 -15.574 -7.603 1.00 28.50 300 LEU A CA 1
ATOM 2179 C C . LEU A 1 300 ? -44.519 -15.521 -6.799 1.00 28.15 300 LEU A C 1
ATOM 2180 O O . LEU A 1 300 ? -43.433 -15.608 -7.384 1.00 28.02 300 LEU A O 1
ATOM 2185 N N . ARG A 1 301 ? -44.604 -15.348 -5.479 1.00 28.81 301 ARG A N 1
ATOM 2186 C CA . ARG A 1 301 ? -43.399 -15.369 -4.661 1.00 28.66 301 ARG A CA 1
ATOM 2187 C C . ARG A 1 301 ? -42.708 -16.722 -4.751 1.00 26.43 301 ARG A C 1
ATOM 2188 O O . ARG A 1 301 ? -41.483 -16.796 -4.868 1.00 27.91 301 ARG A O 1
ATOM 2196 N N . GLN A 1 302 ? -43.482 -17.802 -4.697 1.00 29.28 302 GLN A N 1
ATOM 2197 C CA . GLN A 1 302 ? -42.885 -19.124 -4.817 1.00 29.84 302 GLN A CA 1
ATOM 2198 C C . GLN A 1 302 ? -42.279 -19.325 -6.200 1.00 30.44 302 GLN A C 1
ATOM 2199 O O . GLN A 1 302 ? -41.203 -19.927 -6.337 1.00 29.51 302 GLN A O 1
ATOM 2205 N N . ARG A 1 303 ? -42.945 -18.808 -7.239 1.00 29.62 303 ARG A N 1
ATOM 2206 C CA . ARG A 1 303 ? -42.386 -18.902 -8.582 1.00 27.98 303 ARG A CA 1
ATOM 2207 C C . ARG A 1 303 ? -41.063 -18.153 -8.677 1.00 27.41 303 ARG A C 1
ATOM 2208 O O . ARG A 1 303 ? -40.106 -18.644 -9.285 1.00 26.96 303 ARG A O 1
ATOM 2216 N N . GLY A 1 304 ? -40.969 -16.977 -8.045 1.00 24.98 304 GLY A N 1
ATOM 2217 C CA . GLY A 1 304 ? -39.705 -16.261 -8.052 1.00 22.65 304 GLY A CA 1
ATOM 2218 C C . GLY A 1 304 ? -38.613 -17.024 -7.326 1.00 24.63 304 GLY A C 1
ATOM 2219 O O . GLY A 1 304 ? -37.459 -17.050 -7.767 1.00 24.53 304 GLY A O 1
ATOM 2220 N N . ARG A 1 305 ? -38.968 -17.658 -6.204 1.00 23.49 305 ARG A N 1
ATOM 2221 C CA . ARG A 1 305 ? -38.001 -18.474 -5.476 1.00 26.41 305 ARG A CA 1
ATOM 2222 C C . ARG A 1 305 ? -37.495 -19.619 -6.342 1.00 26.17 305 ARG A C 1
ATOM 2223 O O . ARG A 1 305 ? -36.295 -19.919 -6.347 1.00 27.41 305 ARG A O 1
ATOM 2231 N N . GLU A 1 306 ? -38.392 -20.252 -7.095 1.00 28.94 306 GLU A N 1
ATOM 2232 C CA . GLU A 1 306 ? -37.984 -21.329 -7.997 1.00 31.09 306 GLU A CA 1
ATOM 2233 C C . GLU A 1 306 ? -37.079 -20.810 -9.109 1.00 30.47 306 GLU A C 1
ATOM 2234 O O . GLU A 1 306 ? -36.094 -21.464 -9.480 1.00 28.76 306 GLU A O 1
ATOM 2240 N N . SER A 1 307 ? -37.391 -19.636 -9.663 1.00 26.78 307 SER A N 1
ATOM 2241 C CA . SER A 1 307 ? -36.510 -19.057 -10.674 1.00 24.85 307 SER A CA 1
ATOM 2242 C C . SER A 1 307 ? -35.115 -18.773 -10.119 1.00 25.33 307 SER A C 1
ATOM 2243 O O . SER A 1 307 ? -34.119 -18.954 -10.824 1.00 24.82 307 SER A O 1
ATOM 2246 N N . PHE A 1 308 ? -35.019 -18.318 -8.865 1.00 24.56 308 PHE A N 1
ATOM 2247 C CA . PHE A 1 308 ? -33.707 -18.162 -8.251 1.00 24.40 308 PHE A CA 1
ATOM 2248 C C . PHE A 1 308 ? -33.000 -19.509 -8.173 1.00 23.34 308 PHE A C 1
ATOM 2249 O O . PHE A 1 308 ? -31.810 -19.620 -8.498 1.00 25.18 308 PHE A O 1
ATOM 2257 N N . GLY A 1 309 ? -33.728 -20.532 -7.725 1.00 28.01 309 GLY A N 1
ATOM 2258 C CA . GLY A 1 309 ? -33.123 -21.838 -7.517 1.00 27.46 309 GLY A CA 1
ATOM 2259 C C . GLY A 1 309 ? -32.521 -22.417 -8.777 1.00 29.16 309 GLY A C 1
ATOM 2260 O O . GLY A 1 309 ? -31.512 -23.121 -8.722 1.00 26.38 309 GLY A O 1
ATOM 2261 N N . ALA A 1 310 ? -33.101 -22.100 -9.932 1.00 25.68 310 ALA A N 1
ATOM 2262 C CA . ALA A 1 310 ? -32.574 -22.592 -11.197 1.00 24.02 310 ALA A CA 1
ATOM 2263 C C . ALA A 1 310 ? -31.325 -21.852 -11.641 1.00 26.52 310 ALA A C 1
ATOM 2264 O O . ALA A 1 310 ? -30.680 -22.268 -12.612 1.00 27.19 310 ALA A O 1
ATOM 2266 N N . ARG A 1 311 ? -30.962 -20.766 -10.949 1.00 25.62 311 ARG A N 1
ATOM 2267 C CA . ARG A 1 311 ? -29.814 -19.956 -11.315 1.00 24.78 311 ARG A CA 1
ATOM 2268 C C . ARG A 1 311 ? -28.845 -19.759 -10.155 1.00 25.86 311 ARG A C 1
ATOM 2269 O O . ARG A 1 311 ? -27.924 -18.942 -10.265 1.00 28.76 311 ARG A O 1
ATOM 2277 N N . GLU A 1 312 ? -29.018 -20.500 -9.063 1.00 25.75 312 GLU A N 1
ATOM 2278 C CA . GLU A 1 312 ? -28.318 -20.166 -7.831 1.00 28.21 312 GLU A CA 1
ATOM 2279 C C . GLU A 1 312 ? -26.811 -20.307 -7.980 1.00 27.95 312 GLU A C 1
ATOM 2280 O O . GLU A 1 312 ? -26.057 -19.514 -7.405 1.00 28.78 312 GLU A O 1
ATOM 2286 N N . ALA A 1 313 ? -26.345 -21.285 -8.760 1.00 28.28 313 ALA A N 1
ATOM 2287 C CA . ALA A 1 313 ? -24.896 -21.458 -8.874 1.00 29.24 313 ALA A CA 1
ATOM 2288 C C . ALA A 1 313 ? -24.253 -20.266 -9.580 1.00 28.79 313 ALA A C 1
ATOM 2289 O O . ALA A 1 313 ? -23.220 -19.752 -9.131 1.00 29.67 313 ALA A O 1
ATOM 2291 N N . GLN A 1 314 ? -24.869 -19.790 -10.670 1.00 25.98 314 GLN A N 1
ATOM 2292 C CA . GLN A 1 314 ? -24.317 -18.644 -11.386 1.00 28.46 314 GLN A CA 1
ATOM 2293 C C . GLN A 1 314 ? -24.474 -17.362 -10.577 1.00 27.82 314 GLN A C 1
ATOM 2294 O O . GLN A 1 314 ? -23.599 -16.490 -10.612 1.00 30.88 314 GLN A O 1
ATOM 2300 N N . LEU A 1 315 ? -25.592 -17.223 -9.863 1.00 27.02 315 LEU A N 1
ATOM 2301 C CA . LEU A 1 315 ? -25.785 -16.033 -9.038 1.00 27.79 315 LEU A CA 1
ATOM 2302 C C . LEU A 1 315 ? -24.746 -15.974 -7.924 1.00 30.87 315 LEU A C 1
ATOM 2303 O O . LEU A 1 315 ? -24.245 -14.895 -7.588 1.00 29.81 315 LEU A O 1
ATOM 2308 N N . ARG A 1 316 ? -24.397 -17.131 -7.350 1.00 26.75 316 ARG A N 1
ATOM 2309 C CA . ARG A 1 316 ? -23.330 -17.166 -6.356 1.00 30.11 316 ARG A CA 1
ATOM 2310 C C . ARG A 1 316 ? -22.025 -16.662 -6.940 1.00 29.42 316 ARG A C 1
ATOM 2311 O O . ARG A 1 316 ? -21.308 -15.889 -6.298 1.00 33.00 316 ARG A O 1
ATOM 2319 N N . GLU A 1 317 ? -21.686 -17.106 -8.153 1.00 27.78 317 GLU A N 1
ATOM 2320 C CA . GLU A 1 317 ? -20.415 -16.710 -8.740 1.00 29.49 317 GLU A CA 1
ATOM 2321 C C . GLU A 1 317 ? -20.442 -15.251 -9.186 1.00 36.04 317 GLU A C 1
ATOM 2322 O O . GLU A 1 317 ? -19.403 -14.581 -9.171 1.00 36.88 317 GLU A O 1
ATOM 2328 N N . PHE A 1 318 ? -21.629 -14.730 -9.520 1.00 34.41 318 PHE A N 1
ATOM 2329 C CA . PHE A 1 318 ? -21.782 -13.324 -9.890 1.00 35.96 318 PHE A CA 1
ATOM 2330 C C . PHE A 1 318 ? -21.641 -12.414 -8.683 1.00 36.26 318 PHE A C 1
ATOM 2331 O O . PHE A 1 318 ? -20.909 -11.420 -8.718 1.00 40.89 318 PHE A O 1
ATOM 2339 N N . LEU A 1 319 ? -22.416 -12.686 -7.644 1.00 35.97 319 LEU A N 1
ATOM 2340 C CA . LEU A 1 319 ? -22.314 -11.972 -6.384 1.00 37.18 319 LEU A CA 1
ATOM 2341 C C . LEU A 1 319 ? -21.239 -12.702 -5.583 1.00 44.15 319 LEU A C 1
ATOM 2342 O O . LEU A 1 319 ? -20.477 -13.492 -6.144 1.00 47.61 319 LEU A O 1
ATOM 2347 N N . ILE A 1 320 ? -21.149 -12.468 -4.280 1.00 48.98 320 ILE A N 1
ATOM 2348 C CA . ILE A 1 320 ? -20.113 -13.139 -3.480 1.00 46.88 320 ILE A CA 1
ATOM 2349 C C . ILE A 1 320 ? -18.726 -13.012 -4.122 1.00 46.41 320 ILE A C 1
ATOM 2350 O O . ILE A 1 320 ? -17.759 -12.605 -3.479 1.00 55.13 320 ILE A O 1
#

B-factor: mean 32.03, std 8.7, range [18.21, 67.57]

Foldseek 3Di:
DQLPDADDDDLFAEEEWEFDFQLLCLLVLLQQLVLSVVRSHQPLRFHQEYEAFAVRLLVQQCSQLRDHSVVSVVLSLVQRLLLLQDDAQVSNQVSLLCSLCVSQPFAALANTCHWYWYWWAFPPVRHIDIAIHGVVGRLQDGSSLRNSLQNQAPPRYAWRWDAGPVGDITTIHHRLSPPSGCQVVRVCCCCVVVVRDLLRYEYEGEYSAAEDQDDQVVQVVPHVPSVVQSVVQVSSVCNNVVVVVVCCVPRVSRHYDYQHYYDHDDDAYGSSRGNPCVRSNVSSVVSNVSCVVCVVVSVVRTD

Radius of gyration: 17.92 Å; Cα contacts (8 Å, |Δi|>4): 652; chains: 1; bounding box: 52×48×41 Å

InterPro domains:
  IPR002641 Patatin-like phospholipase domain [PF01734] (23-203)
  IPR002641 Patatin-like phospholipase domain [PS51635] (23-204)
  IPR016035 Acyl transferase/acyl hydrolase/lysophospholipase [SSF52151] (18-307)

Solvent-accessible surface area: 13254 Å² total; per-residue (Å²): 101,104,23,135,63,126,51,62,154,77,111,48,6,11,0,0,0,0,3,2,2,9,0,11,2,2,0,1,3,7,0,0,71,40,0,2,58,40,2,14,0,11,2,61,86,21,5,69,2,0,0,0,0,12,10,2,0,4,1,0,0,0,0,0,26,20,72,38,3,79,93,0,36,51,37,1,43,105,26,1,9,144,6,12,40,13,104,52,43,68,43,18,33,123,4,6,94,56,3,2,105,97,14,1,93,112,101,57,2,134,62,6,88,10,8,2,0,0,0,0,9,74,83,156,66,142,166,47,8,33,0,76,0,92,161,111,54,2,82,50,8,30,0,10,48,0,0,11,0,0,8,3,14,67,83,32,6,92,77,32,73,7,94,17,74,94,58,88,148,13,53,0,14,11,0,2,80,31,0,6,1,0,2,26,53,0,1,43,12,0,23,105,62,84,142,40,84,59,148,28,0,49,0,0,0,0,0,16,10,57,24,50,79,14,140,49,38,58,0,105,175,58,12,175,153,75,112,46,5,35,110,31,16,90,55,30,51,88,62,11,75,59,32,30,103,79,23,48,108,105,44,148,90,4,45,29,8,38,0,17,40,88,34,139,108,4,101,5,9,2,13,11,4,13,106,61,78,117,60,0,73,52,0,90,70,56,0,112,92,3,9,46,85,54,52,74,90,0,124,151,21,2,108

Sequence (303 aa):
SSLLTEYGNDNICRVLALDGGGAKGFYTLGVLKEIEAMLGCPLYKRFDLVFGTSTGAIIAALIALGYEVDQIHALYTEHVPRVMSSRSAAARTMALQDLAKEVFQDKTFEDVLMGIGIVATRWMTERPMIFKGNVSPGFGVSIADAVQASCSAYPFFERKVIVTAAGDKVELIDGGYCANNPTLFAIADATVALKKDHKDIRVINVGVGIYPEPKPGLLMRIAKKWLAVQLLQKTLEINTQSMDQLRDILFKDIPTIRISDTFERPEMATDLLEYNLDKLNTLRQRGRESFGAREAQLREFLI

Organism: Escherichia coli (NCBI:txid562)

Secondary structure (DSSP, 8-state):
----------S-EEEEEE---GGGGHHHHHHHHHHHHHHTS-GGGT-SEEEEETHHHHHHHHHHTT--HHHHHHHHHHHHHHHHH--SHHHHHHHHHHHHHHHHTT-BTTS-SSEEEEEEEETTT-SEEEEEE---GGGG-BHHHHHHHHT--TTSS--EEEE-TT--EEEEEETHHHHSS-HHHHHHIIIIIS---GGGEEEEEE---B-PPPPHHHHHTT-TTHHHHHHHHHHHHHHHHHHHHHHHHH-TTS-EEEE--B-S------TTT---HHHHHHHHHHHHHHHHTTHHHHHHH--